Protein AF-A0A450W6S5-F1 (afdb_monomer)

Secondary structure (DSSP, 8-state):
--PPP---HHHHHHHHHHHHHHHHHHHHHHHHHHHHHTB-TTT--B-SHHHHHHHH-HHHHHHHHHHHHHHHHHHHHHHHHHHHHHHHHHH---TTHHHHHHHHHHHHHS-HHHHHHHHTTT-----TTHHHHHHHHHHHHHHHHHHHHHHHHTT--HHHHHH--SGGG--HHHHHHHHHTSTTTHHHHHHHHHHHHHHHHHHHHHHHHHHHHHHHHHHHHTTS------------

Sequence (236 aa):
MASKPYKNPEQTALFILIALFLLSFLIVPVAKVFYVAFVDVGSGALTLVNFKDFFNIALFQESFFNSFYVAGMSVALATMISLPLAYFTTRFEFKGAVVIQSLGFIPLIMPPFVGAVAMGLLFGAKVRTLQRVVLPLMSGGLMAGFVTSFATAAVELSATIMLVSTESDAPLAYGIYVFMQSAAGRDPGAALGMVAVVIVALGIYFSHRIIEKGRRERSVGNHRLPGTGSRRRMGQ

pLDDT: mean 71.53, std 13.64, range [38.25, 91.62]

Organism: NCBI:txid2126335

Solvent-accessible surface area (backbone atoms only — not comparable to full-atom values): 13616 Å² total; per-residue (Å²): 133,85,77,76,79,82,76,50,68,66,61,51,50,51,52,51,51,53,49,50,50,54,48,48,67,57,45,51,60,54,52,46,37,54,49,41,22,33,37,39,87,91,78,67,43,82,42,62,58,26,53,53,48,39,77,68,39,64,60,52,51,38,8,50,52,37,38,55,49,50,41,51,49,50,44,51,52,51,48,67,53,47,52,59,52,52,50,50,64,73,74,45,96,51,93,60,51,63,57,56,54,52,58,63,47,48,69,75,76,42,62,64,52,61,59,54,62,56,51,79,77,69,80,88,90,92,72,81,75,54,68,80,65,52,47,78,78,42,43,67,61,49,46,52,51,38,50,58,52,35,63,53,57,58,64,50,44,72,39,46,72,75,66,52,89,47,77,72,70,26,34,44,35,49,53,36,52,62,22,60,74,34,89,88,30,35,40,36,29,24,27,52,52,43,53,51,50,52,53,50,53,51,50,49,52,53,42,51,56,55,50,53,53,59,53,52,54,55,60,59,63,69,72,76,75,87,78,88,74,83,79,82,80,76,90,130

Foldseek 3Di:
DDDDPPDDVVNVVVVVVVVVVVCCVVVVVLVVLVQLLQADPVPRDGHNVLVVVCVVDLLNVLQAVLLVVCLVVVLLVCCVPVVVLVCCLVPDDDPCSVVVVVVVCPCVPDDVQVVLVVVVVDDDDDDPPCPPPPCVVCVLVSLVCSLVSSVVVLCDDPNQVNNDPDSSNGHLNVQLVVQCVDPNRNSSSSNSVNVVVVVSVVSVVVSVVVNVVVVVVVVVVVPPDDDPPDPPDDDD

Mean predicted aligned error: 14.51 Å

InterPro domains:
  IPR000515 ABC transporter type 1, transmembrane domain MetI-like [cd06261] (64-167)
  IPR035906 MetI-like superfamily [G3DSA:1.10.3720.10] (3-125)
  IPR035906 MetI-like superfamily [G3DSA:1.10.3720.10] (126-209)
  IPR035906 MetI-like superfamily [SSF161098] (12-218)

Structure (mmCIF, N/CA/C/O backbone):
data_AF-A0A450W6S5-F1
#
_entry.id   AF-A0A450W6S5-F1
#
loop_
_atom_site.group_PDB
_atom_site.id
_atom_site.type_symbol
_atom_site.label_atom_id
_atom_site.label_alt_id
_atom_site.label_comp_id
_atom_site.label_asym_id
_atom_site.label_entity_id
_atom_site.label_seq_id
_atom_site.pdbx_PDB_ins_code
_atom_site.Cartn_x
_atom_site.Cartn_y
_atom_site.Cartn_z
_atom_site.occupancy
_atom_site.B_iso_or_equiv
_atom_site.auth_seq_id
_atom_site.auth_comp_id
_atom_site.auth_asym_id
_atom_site.auth_atom_id
_atom_site.pdbx_PDB_model_num
ATOM 1 N N . MET A 1 1 ? -35.306 -32.879 -12.883 1.00 45.22 1 MET A N 1
ATOM 2 C CA . MET A 1 1 ? -34.124 -32.869 -13.775 1.00 45.22 1 MET A CA 1
ATOM 3 C C . MET A 1 1 ? -33.828 -31.418 -14.128 1.00 45.22 1 MET A C 1
ATOM 5 O O . MET A 1 1 ? -34.598 -30.829 -14.868 1.00 45.22 1 MET A O 1
ATOM 9 N N . ALA A 1 2 ? -32.808 -30.803 -13.524 1.00 47.19 2 ALA A N 1
ATOM 10 C CA . ALA A 1 2 ? -32.436 -29.423 -13.836 1.00 47.19 2 ALA A CA 1
ATOM 11 C C . ALA A 1 2 ? -31.676 -29.405 -15.173 1.00 47.19 2 ALA A C 1
ATOM 13 O O . ALA A 1 2 ? -30.597 -29.989 -15.279 1.00 47.19 2 ALA A O 1
ATOM 14 N N . SER A 1 3 ? -32.263 -28.797 -16.204 1.00 49.94 3 SER A N 1
ATOM 15 C CA . SER A 1 3 ? -31.625 -28.603 -17.506 1.00 49.94 3 SER A CA 1
ATOM 16 C C . SER A 1 3 ? -30.363 -27.760 -17.334 1.00 49.94 3 SER A C 1
ATOM 18 O O . SER A 1 3 ? -30.432 -26.646 -16.812 1.00 49.94 3 SER A O 1
ATOM 20 N N . LYS A 1 4 ? -29.207 -28.285 -17.765 1.00 58.12 4 LYS A N 1
ATOM 21 C CA . LYS A 1 4 ? -27.964 -27.505 -17.857 1.00 58.12 4 LYS A CA 1
ATOM 22 C C . LYS A 1 4 ? -28.255 -26.219 -18.646 1.00 58.12 4 LYS A C 1
ATOM 24 O O . LYS A 1 4 ? -28.856 -26.323 -19.716 1.00 58.12 4 LYS A O 1
ATOM 29 N N . PRO A 1 5 ? -27.855 -25.033 -18.156 1.00 57.66 5 PRO A N 1
ATOM 30 C CA . PRO A 1 5 ? -28.072 -23.797 -18.892 1.00 57.66 5 PRO A CA 1
ATOM 31 C C . PRO A 1 5 ? -27.345 -23.896 -20.237 1.00 57.66 5 PRO A C 1
ATOM 33 O O . PRO A 1 5 ? -26.137 -24.143 -20.275 1.00 57.66 5 PRO A O 1
ATOM 36 N N . TYR A 1 6 ? -28.090 -23.758 -21.336 1.00 54.47 6 TYR A N 1
ATOM 37 C CA . TYR A 1 6 ? -27.530 -23.651 -22.680 1.00 54.47 6 TYR A CA 1
ATOM 38 C C . TYR A 1 6 ? -26.611 -22.421 -22.703 1.00 54.47 6 TYR A C 1
ATOM 40 O O . TYR A 1 6 ? -27.076 -21.285 -22.649 1.00 54.47 6 TYR A O 1
ATOM 48 N N . LYS A 1 7 ? -25.289 -22.640 -22.720 1.00 63.91 7 LYS A N 1
ATOM 49 C CA . LYS A 1 7 ? -24.313 -21.578 -22.978 1.00 63.91 7 LYS A CA 1
ATOM 50 C C . LYS A 1 7 ? -24.443 -21.192 -24.444 1.00 63.91 7 LYS A C 1
ATOM 52 O O . LYS A 1 7 ? -23.985 -21.930 -25.313 1.00 63.91 7 LYS A O 1
ATOM 57 N N . ASN A 1 8 ? -25.052 -20.043 -24.713 1.00 82.62 8 ASN A N 1
ATOM 58 C CA . ASN A 1 8 ? -25.045 -19.475 -26.053 1.00 82.62 8 ASN A CA 1
ATOM 59 C C . ASN A 1 8 ? -23.577 -19.243 -26.473 1.00 82.62 8 ASN A C 1
ATOM 61 O O 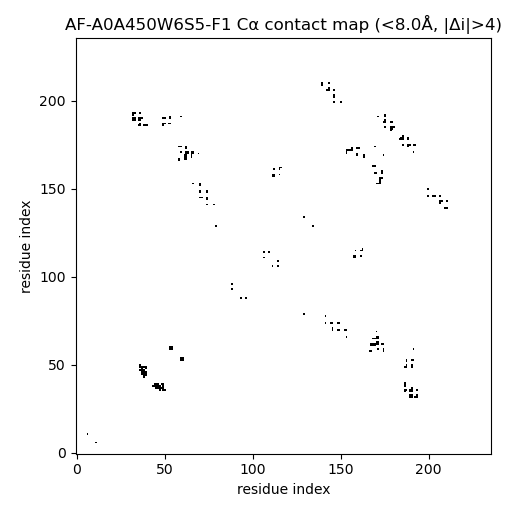. ASN A 1 8 ? -22.809 -18.656 -25.694 1.00 82.62 8 ASN A O 1
ATOM 65 N N . PRO A 1 9 ? -23.152 -19.713 -27.660 1.00 84.19 9 PRO A N 1
ATOM 66 C CA . PRO A 1 9 ? -21.764 -19.586 -28.107 1.00 84.19 9 PRO A CA 1
ATOM 67 C C . PRO A 1 9 ? -21.337 -18.115 -28.195 1.00 84.19 9 PRO A C 1
ATOM 69 O O . PRO A 1 9 ? -20.222 -17.778 -27.808 1.00 84.19 9 PRO A O 1
ATOM 72 N N . GLU A 1 10 ? -22.260 -17.226 -28.571 1.00 82.12 10 GLU A N 1
ATOM 73 C CA . GLU A 1 10 ? -22.053 -15.774 -28.628 1.00 82.12 10 GLU A CA 1
ATOM 74 C C . GLU A 1 10 ? -21.798 -15.152 -27.248 1.00 82.12 10 GLU A C 1
ATOM 76 O O . GLU A 1 10 ? -20.857 -14.382 -27.075 1.00 82.12 10 GLU A O 1
ATOM 81 N N . GLN A 1 11 ? -22.574 -15.536 -26.227 1.00 81.56 11 GLN A N 1
ATOM 82 C CA . GLN A 1 11 ? -22.366 -15.058 -24.852 1.00 81.56 11 GLN A CA 1
ATOM 83 C C . GLN A 1 11 ? -21.046 -15.573 -24.269 1.00 81.56 11 GLN A C 1
ATOM 85 O O . GLN A 1 11 ? -20.372 -14.867 -23.520 1.00 81.56 11 GLN A O 1
ATOM 90 N N . THR A 1 12 ? -20.655 -16.796 -24.633 1.00 83.62 12 THR A N 1
ATOM 91 C CA . THR A 1 12 ? -19.369 -17.371 -24.222 1.00 83.62 12 THR A CA 1
ATOM 92 C C . THR A 1 12 ? -18.206 -16.642 -24.897 1.00 83.62 12 THR A C 1
ATOM 94 O O . THR A 1 12 ? -17.230 -16.316 -24.225 1.00 83.62 12 THR A O 1
ATOM 97 N N . ALA A 1 13 ? -18.322 -16.324 -26.190 1.00 88.75 13 ALA A N 1
ATOM 98 C CA . ALA A 1 13 ? -17.326 -15.548 -26.924 1.00 88.75 13 ALA A CA 1
ATOM 99 C C . ALA A 1 13 ? -17.178 -14.125 -26.361 1.00 88.75 13 ALA A C 1
ATOM 101 O O . ALA A 1 13 ? -16.057 -13.682 -26.115 1.00 88.75 13 ALA A O 1
ATOM 102 N N . LEU A 1 14 ? -18.293 -13.446 -26.073 1.00 83.56 14 LEU A N 1
ATOM 103 C CA . LEU A 1 14 ? -18.295 -12.125 -25.441 1.00 83.56 14 LEU A CA 1
ATOM 104 C C . LEU A 1 14 ? -17.627 -12.157 -24.059 1.00 83.56 14 LEU A C 1
ATOM 106 O O . LEU A 1 14 ? -16.789 -11.310 -23.761 1.00 83.56 14 LEU A O 1
ATOM 110 N N . PHE A 1 15 ? -17.946 -13.157 -23.231 1.00 84.44 15 PHE A N 1
ATOM 111 C CA . PHE A 1 15 ? -17.311 -13.330 -21.925 1.00 84.44 15 PHE A CA 1
ATOM 112 C C . PHE A 1 15 ? -15.796 -13.546 -22.043 1.00 84.44 15 PHE A C 1
ATOM 114 O O . PHE A 1 15 ? -15.036 -12.926 -21.303 1.00 84.44 15 PHE A O 1
ATOM 121 N N . ILE A 1 16 ? -15.347 -14.388 -22.980 1.00 90.94 16 ILE A N 1
ATOM 122 C CA . ILE A 1 16 ? -13.917 -14.629 -23.227 1.00 90.94 16 ILE A CA 1
ATOM 123 C C . ILE A 1 16 ? -13.228 -13.342 -23.685 1.00 90.94 16 ILE A C 1
ATOM 125 O O . ILE A 1 16 ? -12.152 -13.025 -23.186 1.00 90.94 16 ILE A O 1
ATOM 129 N N . LEU A 1 17 ? -13.847 -12.582 -24.589 1.00 91.62 17 LEU A N 1
ATOM 130 C CA . LEU A 1 17 ? -13.295 -11.326 -25.089 1.00 91.62 17 LEU A CA 1
ATOM 131 C C . LEU A 1 17 ? -13.155 -10.285 -23.971 1.00 91.62 17 LEU A C 1
ATOM 133 O O . LEU A 1 17 ? -12.094 -9.680 -23.832 1.00 91.62 17 LEU A O 1
ATOM 137 N N . ILE A 1 18 ? -14.184 -10.128 -23.133 1.00 85.75 18 ILE A N 1
ATOM 138 C CA . ILE A 1 18 ? -14.138 -9.241 -21.962 1.00 85.75 18 ILE A CA 1
ATOM 139 C C . ILE A 1 18 ? -13.061 -9.713 -20.980 1.00 85.75 18 ILE A C 1
ATOM 141 O O . ILE A 1 18 ? -12.265 -8.903 -20.510 1.00 85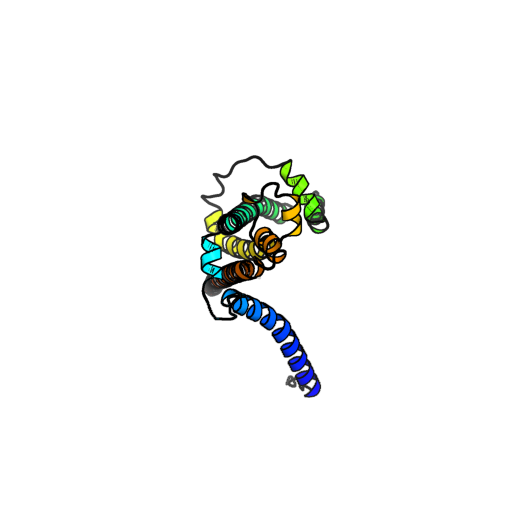.75 18 ILE A O 1
ATOM 145 N N . ALA A 1 19 ? -12.989 -11.015 -20.695 1.00 81.62 19 ALA A N 1
ATOM 146 C CA . ALA A 1 19 ? -11.986 -11.569 -19.792 1.00 81.62 19 ALA A CA 1
ATOM 147 C C . ALA A 1 19 ? -10.557 -11.343 -20.312 1.00 81.62 19 ALA A C 1
ATOM 149 O O . ALA A 1 19 ? -9.697 -10.921 -19.545 1.00 81.62 19 ALA A O 1
ATOM 150 N N . LEU A 1 20 ? -10.305 -11.564 -21.607 1.00 90.50 20 LEU A N 1
ATOM 151 C CA . LEU A 1 20 ? -9.006 -11.309 -22.237 1.00 90.50 20 LEU A CA 1
ATOM 152 C C . LEU A 1 20 ? -8.642 -9.825 -22.204 1.00 90.50 20 LEU A C 1
ATOM 154 O O . LEU A 1 20 ? -7.509 -9.488 -21.865 1.00 90.50 20 LEU A O 1
ATOM 158 N N . PHE A 1 21 ? -9.597 -8.943 -22.502 1.00 87.12 21 PHE A N 1
ATOM 159 C CA . PHE A 1 21 ? -9.392 -7.501 -22.416 1.00 87.12 21 PHE A CA 1
ATOM 160 C C . PHE A 1 21 ? -9.006 -7.083 -20.990 1.00 87.12 21 PHE A C 1
ATOM 162 O O . PHE A 1 21 ? -7.955 -6.471 -20.799 1.00 87.12 21 PHE A O 1
ATOM 169 N N . LEU A 1 22 ? -9.782 -7.494 -19.981 1.00 84.38 22 LEU A N 1
ATOM 170 C CA . LEU A 1 22 ? -9.509 -7.182 -18.574 1.00 84.38 22 LEU A CA 1
ATOM 171 C C . LEU A 1 22 ? -8.166 -7.753 -18.101 1.00 84.38 22 LEU A C 1
ATOM 173 O O . LEU A 1 22 ? -7.395 -7.051 -17.448 1.00 84.38 22 LEU A O 1
ATOM 177 N N . LEU A 1 23 ? -7.860 -9.004 -18.458 1.00 84.81 23 LEU A N 1
ATOM 178 C CA . LEU A 1 23 ? -6.586 -9.635 -18.116 1.00 84.81 23 LEU A CA 1
ATOM 179 C C . LEU A 1 23 ? -5.413 -8.914 -18.776 1.00 84.81 23 LEU A C 1
ATOM 181 O O . LEU A 1 23 ? -4.417 -8.659 -18.109 1.00 84.81 23 LEU A O 1
ATOM 185 N N . SER A 1 24 ? -5.526 -8.544 -20.053 1.00 83.88 24 SER A N 1
ATOM 186 C CA . SER A 1 24 ? -4.473 -7.799 -20.746 1.00 83.88 24 SER A CA 1
ATOM 187 C C . SER A 1 24 ? -4.233 -6.437 -20.093 1.00 83.88 24 SER A C 1
ATOM 189 O O . SER A 1 24 ? -3.090 -6.086 -19.811 1.00 83.88 24 SER A O 1
ATOM 191 N N . PHE A 1 25 ? -5.302 -5.716 -19.752 1.00 83.62 25 PHE A N 1
ATOM 192 C CA . PHE A 1 25 ? -5.215 -4.402 -19.125 1.00 83.62 25 PHE A CA 1
ATOM 193 C C . PHE A 1 25 ? -4.621 -4.461 -17.713 1.00 83.62 25 PHE A C 1
ATOM 195 O O . PHE A 1 25 ? -3.952 -3.523 -17.293 1.00 83.62 25 PHE A O 1
ATOM 202 N N . LEU A 1 26 ? -4.815 -5.568 -16.991 1.00 82.56 26 LEU A N 1
ATOM 203 C CA . LEU A 1 26 ? -4.216 -5.779 -15.675 1.00 82.56 26 LEU A CA 1
ATOM 204 C C . LEU A 1 26 ? -2.755 -6.245 -15.771 1.00 82.56 26 LEU A C 1
ATOM 206 O O . LEU A 1 26 ? -1.895 -5.756 -15.041 1.00 82.56 26 LEU A O 1
ATOM 210 N N . ILE A 1 27 ? -2.465 -7.196 -16.661 1.00 88.12 27 ILE A N 1
ATOM 211 C CA . ILE A 1 27 ? -1.166 -7.876 -16.727 1.00 88.12 27 ILE A CA 1
ATOM 212 C C . ILE A 1 27 ? -0.123 -7.019 -17.441 1.00 88.12 27 ILE A C 1
ATOM 214 O O . ILE A 1 27 ? 1.004 -6.933 -16.965 1.00 88.12 27 ILE A O 1
ATOM 218 N N . VAL A 1 28 ? -0.467 -6.374 -18.559 1.00 88.19 28 VAL A N 1
ATOM 219 C CA . VAL A 1 28 ? 0.490 -5.598 -19.366 1.00 88.19 28 VAL A CA 1
ATOM 220 C C . VAL A 1 28 ? 1.190 -4.484 -18.573 1.00 88.19 28 VAL A C 1
ATOM 222 O O . VAL A 1 28 ? 2.419 -4.431 -18.640 1.00 88.19 28 VAL A O 1
ATOM 225 N N . PRO A 1 29 ? 0.507 -3.607 -17.807 1.00 85.88 29 PRO A N 1
ATOM 226 C CA . PRO A 1 29 ? 1.201 -2.568 -17.046 1.00 85.88 29 PRO A CA 1
ATOM 227 C C . PRO A 1 29 ? 2.104 -3.158 -15.960 1.00 85.88 29 PRO A C 1
ATOM 229 O O . PRO A 1 29 ? 3.227 -2.689 -15.793 1.00 85.88 29 PRO A O 1
ATOM 232 N N . VAL A 1 30 ? 1.671 -4.225 -15.280 1.00 85.75 30 VAL A N 1
ATOM 233 C CA . VAL A 1 30 ? 2.491 -4.909 -14.268 1.00 85.75 30 VAL A CA 1
ATOM 234 C C . VAL A 1 30 ? 3.722 -5.544 -14.917 1.00 85.75 30 VAL A C 1
ATOM 236 O O . VAL A 1 30 ? 4.841 -5.315 -14.469 1.00 85.75 30 VAL A O 1
ATOM 239 N N . ALA A 1 31 ? 3.547 -6.267 -16.023 1.00 88.62 31 ALA A N 1
ATOM 240 C CA . ALA A 1 31 ? 4.645 -6.854 -16.784 1.00 88.62 31 ALA A CA 1
ATOM 241 C C . ALA A 1 31 ? 5.620 -5.784 -17.297 1.00 88.62 31 ALA A C 1
ATOM 243 O O . ALA A 1 31 ? 6.830 -5.993 -17.271 1.00 88.62 31 ALA A O 1
ATOM 244 N N . LYS A 1 32 ? 5.115 -4.612 -17.702 1.00 86.88 32 LYS A N 1
ATOM 245 C CA . LYS A 1 32 ? 5.944 -3.479 -18.120 1.00 86.88 32 LYS A CA 1
ATOM 246 C C . LYS A 1 32 ? 6.765 -2.906 -16.963 1.00 86.88 32 LYS A C 1
ATOM 248 O O . LYS A 1 32 ? 7.943 -2.641 -17.164 1.00 86.88 32 LYS A O 1
ATOM 253 N N . VAL A 1 33 ? 6.189 -2.750 -15.768 1.00 86.12 33 VAL A N 1
ATOM 254 C CA . VAL A 1 3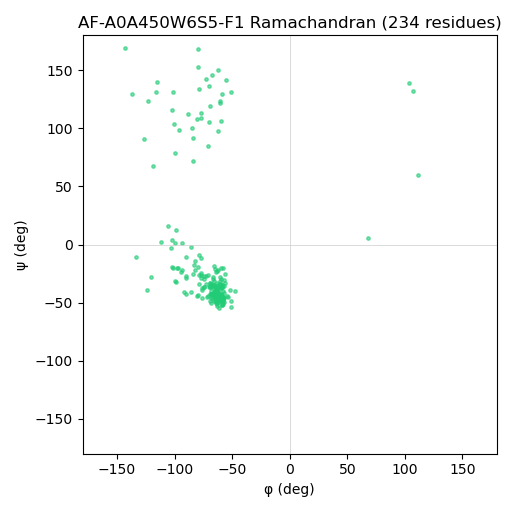3 ? 6.944 -2.332 -14.567 1.00 86.12 33 VAL A CA 1
ATOM 255 C C . VAL A 1 33 ? 8.058 -3.333 -14.264 1.00 86.12 33 VAL A C 1
ATOM 257 O O . VAL A 1 33 ? 9.191 -2.933 -14.013 1.00 86.12 33 VAL A O 1
ATOM 260 N N . PHE A 1 34 ? 7.759 -4.631 -14.364 1.00 89.38 34 PHE A N 1
ATOM 261 C CA . PHE A 1 34 ? 8.753 -5.684 -14.172 1.00 89.38 34 PHE A CA 1
ATOM 262 C C . PHE A 1 34 ? 9.860 -5.630 -15.227 1.00 89.38 34 PHE A C 1
ATOM 264 O O . PHE A 1 34 ? 11.028 -5.765 -14.884 1.00 89.38 34 PHE A O 1
ATOM 271 N N . TYR A 1 35 ? 9.512 -5.394 -16.491 1.00 89.44 35 TYR A N 1
ATOM 272 C CA . TYR A 1 35 ? 10.482 -5.237 -17.570 1.00 89.44 35 TYR A CA 1
ATOM 273 C C . TYR A 1 35 ? 11.402 -4.031 -17.338 1.00 89.44 35 TYR A C 1
ATOM 275 O O . TYR A 1 35 ? 12.618 -4.181 -17.374 1.00 89.44 35 TYR A O 1
ATOM 283 N N . VAL A 1 36 ? 10.838 -2.856 -17.034 1.00 87.19 36 VAL A N 1
ATOM 284 C CA . VAL A 1 36 ? 11.612 -1.623 -16.800 1.00 87.19 36 VAL A CA 1
ATOM 285 C C . VAL A 1 36 ? 12.541 -1.761 -15.591 1.00 87.19 36 VAL A C 1
ATOM 287 O O . VAL A 1 36 ? 13.672 -1.295 -15.648 1.00 87.19 36 VAL A O 1
ATOM 290 N N . ALA A 1 37 ? 12.131 -2.473 -14.535 1.00 87.81 37 ALA A N 1
ATOM 291 C CA . ALA A 1 37 ? 12.992 -2.714 -13.374 1.00 87.81 37 ALA A CA 1
ATOM 292 C C . ALA A 1 37 ? 14.322 -3.409 -13.739 1.00 87.81 37 ALA A C 1
ATOM 294 O O . ALA A 1 37 ? 15.340 -3.146 -13.101 1.00 87.81 37 ALA A O 1
ATOM 295 N N . PHE A 1 38 ? 14.332 -4.247 -14.781 1.00 90.69 38 PHE A N 1
ATOM 296 C CA . PHE A 1 38 ? 15.512 -4.984 -15.243 1.00 90.69 38 PHE A CA 1
ATOM 297 C C . PHE A 1 38 ? 16.182 -4.386 -16.482 1.00 90.69 38 PHE A C 1
ATOM 299 O O . PHE A 1 38 ? 17.114 -4.996 -16.992 1.00 90.69 38 PHE A O 1
ATOM 306 N N . VAL A 1 39 ? 15.735 -3.246 -17.008 1.00 88.94 39 VAL A N 1
ATOM 307 C CA . VAL A 1 39 ? 16.296 -2.666 -18.237 1.00 88.94 39 VAL A CA 1
ATOM 308 C C . VAL A 1 39 ? 16.948 -1.327 -17.936 1.00 88.94 39 VAL A C 1
ATOM 310 O O . VAL A 1 39 ? 16.359 -0.471 -17.280 1.00 88.94 39 VAL A O 1
ATOM 313 N N . ASP A 1 40 ? 18.175 -1.154 -18.423 1.00 85.50 40 ASP A N 1
ATOM 314 C CA . ASP A 1 40 ? 18.865 0.134 -18.386 1.00 85.50 40 ASP A CA 1
ATOM 315 C C . ASP A 1 40 ? 18.350 1.050 -19.506 1.00 85.50 40 ASP A C 1
ATOM 317 O O . ASP A 1 40 ? 18.234 0.627 -20.657 1.00 85.50 40 ASP A O 1
ATOM 321 N N . VAL A 1 41 ? 18.060 2.314 -19.192 1.00 75.81 41 VAL A N 1
ATOM 322 C CA . VAL A 1 41 ? 17.471 3.251 -20.165 1.00 75.81 41 VAL A CA 1
ATOM 323 C C . VAL A 1 41 ? 18.476 3.797 -21.169 1.00 75.81 41 VAL A C 1
ATOM 325 O O . VAL A 1 41 ? 18.088 4.121 -22.291 1.00 75.81 41 VAL A O 1
ATOM 328 N N . GLY A 1 42 ? 19.761 3.856 -20.816 1.00 78.88 42 GLY A N 1
ATOM 329 C CA . GLY A 1 42 ? 20.798 4.304 -21.744 1.00 78.88 42 GLY A CA 1
ATOM 330 C C . GLY A 1 42 ? 21.086 3.274 -22.837 1.00 78.88 42 GLY A C 1
ATOM 331 O O . GLY A 1 42 ? 21.188 3.620 -24.013 1.00 78.88 42 GLY A O 1
ATOM 332 N N . SER A 1 43 ? 21.210 2.006 -22.450 1.00 80.94 43 SER A N 1
ATOM 333 C CA . SER A 1 43 ? 21.645 0.915 -23.330 1.00 80.94 43 SER A CA 1
ATOM 334 C C . SER A 1 43 ? 20.515 0.013 -23.835 1.00 80.94 43 SER A C 1
ATOM 336 O O . SER A 1 43 ? 20.711 -0.715 -24.808 1.00 80.94 43 SER A O 1
ATOM 338 N N . GLY A 1 44 ? 19.348 0.014 -23.183 1.00 82.50 44 GLY A N 1
ATOM 339 C CA . GLY A 1 44 ? 18.256 -0.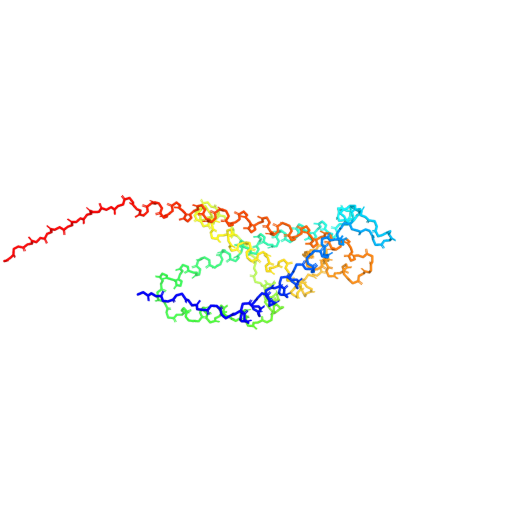928 -23.453 1.00 82.50 44 GLY A CA 1
ATOM 340 C C . GLY A 1 44 ? 18.576 -2.380 -23.072 1.00 82.50 44 GLY A C 1
ATOM 341 O O . GLY A 1 44 ? 17.782 -3.278 -23.356 1.00 82.50 44 GLY A O 1
ATOM 342 N N . ALA A 1 45 ? 19.732 -2.629 -22.450 1.00 87.75 45 ALA A N 1
ATOM 343 C CA . ALA A 1 45 ? 20.167 -3.958 -22.052 1.00 87.75 45 ALA A CA 1
ATOM 344 C C . ALA A 1 45 ? 19.488 -4.402 -20.751 1.00 87.75 45 ALA A C 1
ATOM 346 O O . ALA A 1 45 ? 19.147 -3.585 -19.893 1.00 87.75 45 ALA A O 1
ATOM 347 N N . LEU A 1 46 ? 19.347 -5.721 -20.583 1.00 89.69 46 LEU A N 1
ATOM 348 C CA . LEU A 1 46 ? 18.949 -6.297 -19.303 1.00 89.69 46 LEU A CA 1
ATOM 349 C C . LEU A 1 46 ? 20.088 -6.130 -18.291 1.00 89.69 46 LEU A C 1
ATOM 351 O O . LEU A 1 46 ? 21.188 -6.643 -18.496 1.00 89.69 46 LEU A O 1
ATOM 355 N N . THR A 1 47 ? 19.829 -5.418 -17.200 1.00 90.19 47 THR A N 1
ATOM 356 C CA . THR A 1 47 ? 20.799 -5.119 -16.147 1.00 90.19 47 THR A CA 1
ATOM 357 C C . THR A 1 47 ? 20.147 -5.136 -14.760 1.00 90.19 47 THR A C 1
ATOM 359 O O . THR A 1 47 ? 18.929 -5.166 -14.605 1.00 90.19 47 THR A O 1
ATOM 362 N N . LEU A 1 48 ? 20.984 -5.106 -13.720 1.00 87.81 48 LEU A N 1
ATOM 363 C CA . LEU A 1 48 ? 20.562 -4.930 -12.325 1.00 87.81 48 LEU A CA 1
ATOM 364 C C . LEU A 1 48 ? 20.881 -3.521 -11.802 1.00 87.81 48 LEU A C 1
ATOM 366 O O . LEU A 1 48 ? 20.895 -3.304 -10.589 1.00 87.81 48 LEU A O 1
ATOM 370 N N . VAL A 1 49 ? 21.170 -2.569 -12.699 1.00 87.81 49 VAL A N 1
ATOM 371 C CA . VAL A 1 49 ? 21.641 -1.229 -12.315 1.00 87.81 49 VAL A CA 1
ATOM 372 C C . VAL A 1 49 ? 20.598 -0.494 -11.473 1.00 87.81 49 VAL A C 1
ATOM 374 O O . VAL A 1 49 ? 20.928 -0.015 -10.396 1.00 87.81 49 VAL A O 1
ATOM 377 N N . ASN A 1 50 ? 19.320 -0.579 -11.850 1.00 86.88 50 ASN A N 1
ATOM 378 C CA . ASN A 1 50 ? 18.208 0.042 -11.126 1.00 86.88 50 ASN A CA 1
ATOM 379 C C . ASN A 1 50 ? 18.079 -0.468 -9.676 1.00 86.88 50 ASN A C 1
ATOM 381 O O . ASN A 1 50 ? 17.740 0.291 -8.771 1.00 86.88 50 ASN A O 1
ATOM 385 N N . PHE A 1 51 ? 18.388 -1.747 -9.425 1.00 87.00 51 PHE A N 1
ATOM 386 C CA . PHE A 1 51 ? 18.410 -2.312 -8.069 1.00 87.00 51 PHE A CA 1
ATOM 387 C C . PHE A 1 51 ? 19.637 -1.858 -7.282 1.00 87.00 51 PHE A C 1
ATOM 389 O O . PHE A 1 51 ? 19.557 -1.635 -6.076 1.00 87.00 51 PHE A O 1
ATOM 396 N N . LYS A 1 52 ? 20.787 -1.717 -7.945 1.00 86.00 52 LYS A N 1
ATOM 397 C CA . LYS A 1 52 ? 21.983 -1.157 -7.313 1.00 86.00 52 LYS A CA 1
ATOM 398 C C . LYS A 1 52 ? 21.745 0.304 -6.923 1.00 86.00 52 LYS A C 1
ATOM 400 O O . LYS A 1 52 ? 22.102 0.693 -5.815 1.00 86.00 52 LYS A O 1
ATOM 405 N N . ASP A 1 53 ? 21.109 1.081 -7.790 1.00 84.25 53 ASP A N 1
ATOM 406 C CA . ASP A 1 53 ? 20.754 2.475 -7.524 1.00 84.25 53 ASP A CA 1
ATOM 407 C C . ASP A 1 53 ? 19.728 2.578 -6.392 1.00 84.25 53 ASP A C 1
ATOM 409 O O . ASP A 1 53 ? 19.877 3.430 -5.516 1.00 84.25 53 ASP A O 1
ATOM 413 N N . PHE A 1 54 ? 18.783 1.631 -6.311 1.00 80.94 54 PHE A N 1
ATOM 414 C CA . PHE A 1 54 ? 17.893 1.486 -5.155 1.00 80.94 54 PHE A CA 1
ATOM 415 C C . PHE A 1 54 ? 18.653 1.439 -3.821 1.00 80.94 54 PHE A C 1
ATOM 417 O O . PHE A 1 54 ? 18.328 2.181 -2.896 1.00 80.94 54 PHE A O 1
ATOM 424 N N . PHE A 1 55 ? 19.696 0.613 -3.725 1.00 82.94 55 PHE A N 1
ATOM 425 C CA . PHE A 1 55 ? 20.491 0.502 -2.501 1.00 82.94 55 PHE A CA 1
ATOM 426 C C . PHE A 1 55 ? 21.506 1.635 -2.302 1.00 82.94 55 PHE A C 1
ATOM 428 O O . PHE A 1 55 ? 22.089 1.706 -1.229 1.00 82.94 55 PHE A O 1
ATOM 435 N N . ASN A 1 56 ? 21.744 2.520 -3.268 1.00 84.94 56 ASN A N 1
ATOM 436 C CA . ASN A 1 56 ? 22.690 3.632 -3.090 1.00 84.94 56 ASN A CA 1
ATOM 437 C C . ASN A 1 56 ? 22.001 4.967 -2.792 1.00 84.94 56 ASN A C 1
ATOM 439 O O . ASN A 1 56 ? 22.630 5.876 -2.252 1.00 84.94 56 ASN A O 1
ATOM 443 N N . ILE A 1 57 ? 20.719 5.098 -3.124 1.00 81.94 57 ILE A N 1
ATOM 444 C CA . ILE A 1 57 ? 19.956 6.326 -2.908 1.00 81.94 57 ILE A CA 1
ATOM 445 C C . ILE A 1 57 ? 19.336 6.286 -1.505 1.00 81.94 57 ILE A C 1
ATOM 447 O O . ILE A 1 57 ? 18.431 5.497 -1.235 1.00 81.94 57 ILE A O 1
ATOM 451 N N . ALA A 1 58 ? 19.803 7.167 -0.612 1.00 82.06 58 ALA A N 1
ATOM 452 C CA . ALA A 1 58 ? 19.342 7.244 0.781 1.00 82.06 58 ALA A CA 1
ATOM 453 C C . ALA A 1 58 ? 17.816 7.398 0.887 1.00 82.06 58 ALA A C 1
ATOM 455 O O . ALA A 1 58 ? 17.172 6.638 1.603 1.00 82.06 58 ALA A O 1
ATOM 456 N N . LEU A 1 59 ? 17.230 8.274 0.063 1.00 78.44 59 LEU A N 1
ATOM 457 C CA . LEU A 1 59 ? 15.783 8.499 0.003 1.00 78.44 59 LEU A CA 1
ATOM 458 C C . LEU A 1 59 ? 14.988 7.210 -0.271 1.00 78.44 59 LEU A C 1
ATOM 460 O O . LEU A 1 59 ? 13.884 7.045 0.241 1.00 78.44 59 LEU A O 1
ATOM 464 N N . PHE A 1 60 ? 15.534 6.271 -1.047 1.00 78.75 60 PHE A N 1
ATOM 465 C CA . PHE A 1 60 ? 14.869 5.005 -1.354 1.00 78.75 60 PHE A CA 1
ATOM 466 C C . PHE A 1 60 ? 14.915 4.018 -0.199 1.00 78.75 60 PHE A C 1
ATOM 468 O O . PHE A 1 60 ? 13.911 3.358 0.076 1.00 78.75 60 PHE A O 1
ATOM 475 N N . GLN A 1 61 ? 16.041 3.952 0.503 1.00 81.19 61 GLN A N 1
ATOM 476 C CA . GLN A 1 61 ? 16.140 3.154 1.718 1.00 81.19 61 GLN A CA 1
ATOM 477 C C . GLN A 1 61 ? 15.240 3.720 2.821 1.00 81.19 61 GLN A C 1
ATOM 479 O O . GLN A 1 61 ? 14.452 2.980 3.409 1.00 81.19 61 GLN A O 1
ATOM 484 N N . GLU A 1 62 ? 15.315 5.030 3.059 1.00 81.50 62 GLU A N 1
ATOM 485 C CA . GLU A 1 62 ? 14.510 5.738 4.056 1.00 81.50 62 GLU A CA 1
ATOM 486 C C . GLU A 1 62 ? 13.019 5.559 3.760 1.00 81.50 62 GLU A C 1
ATOM 488 O O . GLU A 1 62 ? 12.292 5.019 4.592 1.00 81.50 62 GLU A O 1
ATOM 493 N N . SER A 1 63 ? 12.576 5.850 2.531 1.00 77.25 63 SER A N 1
ATOM 494 C CA . SER A 1 63 ? 11.168 5.693 2.142 1.00 77.25 63 SER A CA 1
ATOM 495 C C . SER A 1 63 ? 10.664 4.258 2.285 1.00 77.25 63 SER A C 1
ATOM 497 O O . SER A 1 63 ? 9.518 4.029 2.699 1.00 77.25 63 SER A O 1
ATOM 499 N N . PHE A 1 64 ? 11.517 3.279 1.966 1.00 83.50 64 PHE A N 1
ATOM 500 C CA . PHE A 1 64 ? 11.213 1.862 2.127 1.00 83.50 64 PHE A CA 1
ATOM 501 C C . PHE A 1 64 ? 10.943 1.515 3.592 1.00 83.50 64 PHE A C 1
ATOM 503 O O . PHE A 1 64 ? 9.861 1.010 3.907 1.00 83.50 64 PHE A O 1
ATOM 510 N N . PHE A 1 65 ? 11.861 1.840 4.503 1.00 82.00 65 PHE A N 1
ATOM 511 C CA . PHE A 1 65 ? 11.684 1.551 5.928 1.00 82.00 65 PHE A CA 1
ATOM 512 C C . PHE A 1 65 ? 10.580 2.392 6.576 1.00 82.00 65 PHE A C 1
ATOM 514 O O . PHE A 1 65 ? 9.814 1.857 7.384 1.00 82.00 65 PHE A O 1
ATOM 521 N N . ASN A 1 66 ? 10.414 3.650 6.166 1.00 79.31 66 ASN A N 1
ATOM 522 C CA . ASN A 1 66 ? 9.319 4.512 6.611 1.00 79.31 66 ASN A CA 1
ATOM 523 C C . ASN A 1 66 ? 7.959 3.897 6.288 1.00 79.31 66 ASN A C 1
ATOM 525 O O . ASN A 1 66 ? 7.059 3.916 7.121 1.00 79.31 66 ASN A O 1
ATOM 529 N N . SER A 1 67 ? 7.808 3.271 5.120 1.00 75.00 67 SER A N 1
ATOM 530 C CA . SER A 1 67 ? 6.543 2.629 4.740 1.00 75.00 67 SER A CA 1
ATOM 531 C C . SER A 1 67 ? 6.210 1.436 5.622 1.00 75.00 67 SER A C 1
ATOM 533 O O . SER A 1 67 ? 5.062 1.277 6.032 1.00 75.00 67 SER A O 1
ATOM 535 N N . PHE A 1 68 ? 7.207 0.619 5.968 1.00 84.00 68 PHE A N 1
ATOM 536 C CA . PHE A 1 68 ? 7.022 -0.464 6.934 1.00 84.00 68 PHE A CA 1
ATOM 537 C C . PHE A 1 68 ? 6.695 0.065 8.331 1.00 84.00 68 PHE A C 1
ATOM 539 O O . PHE A 1 68 ? 5.812 -0.477 9.000 1.00 84.00 68 PHE A O 1
ATOM 546 N N . TYR A 1 69 ? 7.382 1.123 8.762 1.00 80.31 69 TYR A N 1
ATOM 547 C CA . TYR A 1 69 ? 7.155 1.753 10.056 1.00 80.31 69 TYR A CA 1
ATOM 548 C C . TYR A 1 69 ? 5.741 2.335 10.156 1.00 80.31 69 TYR A C 1
ATOM 550 O O . TYR A 1 69 ? 4.990 1.968 11.061 1.00 80.31 69 TYR A O 1
ATOM 558 N N . VAL A 1 70 ? 5.347 3.172 9.193 1.00 73.75 70 VAL A N 1
ATOM 559 C CA . VAL A 1 70 ? 4.017 3.788 9.123 1.00 73.75 70 VAL A CA 1
ATOM 560 C C . VAL A 1 70 ? 2.948 2.708 9.051 1.00 73.75 70 VAL A C 1
ATOM 562 O O . VAL A 1 70 ? 2.034 2.722 9.863 1.00 73.75 70 VAL A O 1
ATOM 565 N N . ALA A 1 71 ? 3.090 1.710 8.178 1.00 73.50 71 ALA A N 1
ATOM 566 C CA . ALA A 1 71 ? 2.140 0.604 8.085 1.00 73.50 71 ALA A CA 1
ATOM 567 C C . ALA A 1 71 ? 1.969 -0.162 9.401 1.00 73.50 71 ALA A C 1
ATOM 569 O O . ALA A 1 71 ? 0.845 -0.428 9.837 1.00 73.50 71 ALA A O 1
ATOM 570 N N . GLY A 1 72 ? 3.086 -0.502 10.048 1.00 83.94 72 GLY A N 1
ATOM 571 C CA . GLY A 1 72 ? 3.094 -1.173 11.343 1.00 83.94 72 GLY A CA 1
ATOM 572 C C . GLY A 1 72 ? 2.384 -0.350 12.412 1.00 83.94 72 GLY A C 1
ATOM 573 O O . GLY A 1 72 ? 1.511 -0.864 13.116 1.00 83.94 72 GLY A O 1
ATOM 574 N N . MET A 1 73 ? 2.710 0.938 12.493 1.00 78.56 73 MET A N 1
ATOM 575 C CA . MET A 1 73 ? 2.120 1.861 13.459 1.00 78.56 73 MET A CA 1
ATOM 576 C C . MET A 1 73 ? 0.638 2.119 13.181 1.00 78.56 73 MET A C 1
ATOM 578 O O . MET A 1 73 ? -0.164 2.070 14.112 1.00 78.56 73 MET A O 1
ATOM 582 N N . SER A 1 74 ? 0.245 2.316 11.923 1.00 74.25 74 SER A N 1
ATOM 583 C CA . SER A 1 74 ? -1.149 2.510 11.517 1.00 74.25 74 SER A CA 1
ATOM 584 C C . SER A 1 74 ? -2.005 1.319 11.912 1.00 74.25 74 SER A C 1
ATOM 586 O O . SER A 1 74 ? -3.060 1.497 12.517 1.00 74.25 74 SER A O 1
ATOM 588 N N . VAL A 1 75 ? -1.545 0.097 11.644 1.00 80.62 75 VAL A N 1
ATOM 589 C CA . VAL A 1 75 ? -2.306 -1.103 12.006 1.00 80.62 75 VAL A CA 1
ATOM 590 C C . VAL A 1 75 ? -2.363 -1.278 13.519 1.00 80.62 75 VAL A C 1
ATOM 592 O O . VAL A 1 75 ? -3.425 -1.612 14.050 1.00 80.62 75 VAL A O 1
ATOM 595 N N . ALA A 1 76 ? -1.265 -1.008 14.227 1.00 80.94 76 ALA A N 1
ATOM 596 C CA . ALA A 1 76 ? -1.244 -1.054 15.684 1.00 80.94 76 ALA A CA 1
ATOM 597 C C . ALA A 1 76 ? -2.248 -0.061 16.299 1.00 80.94 76 ALA A C 1
ATOM 599 O O . ALA A 1 76 ? -3.060 -0.452 17.141 1.00 80.94 76 ALA A O 1
ATOM 600 N N . LEU A 1 77 ? -2.243 1.196 15.846 1.00 78.44 77 LEU A N 1
ATOM 601 C CA . LEU A 1 77 ? -3.131 2.254 16.337 1.00 78.44 77 LEU A CA 1
ATOM 602 C C . LEU A 1 77 ? -4.594 2.007 15.954 1.00 78.44 77 LEU A C 1
ATOM 604 O O . LEU A 1 77 ? -5.475 2.081 16.812 1.00 78.44 77 LEU A O 1
ATOM 608 N N . ALA A 1 78 ? -4.857 1.651 14.696 1.00 78.19 78 ALA A N 1
ATOM 609 C CA . ALA A 1 78 ? -6.203 1.355 14.216 1.00 78.19 78 ALA A CA 1
ATOM 610 C C . ALA A 1 78 ? -6.822 0.199 15.004 1.00 78.19 78 ALA A C 1
ATOM 612 O O . ALA A 1 78 ? -7.966 0.287 15.447 1.00 78.19 78 ALA A O 1
ATOM 613 N N . THR A 1 79 ? -6.046 -0.855 15.250 1.00 77.88 79 THR A N 1
ATOM 614 C CA . THR A 1 79 ? -6.464 -1.992 16.074 1.00 77.88 79 THR A CA 1
ATOM 615 C C . THR A 1 79 ? -6.772 -1.568 17.504 1.00 77.88 79 THR A C 1
ATOM 617 O O . THR A 1 79 ? -7.792 -1.970 18.066 1.00 77.88 79 THR A O 1
ATOM 620 N N . MET A 1 80 ? -5.893 -0.757 18.095 1.00 81.50 80 MET A N 1
ATOM 621 C CA . MET A 1 80 ? -6.008 -0.314 19.481 1.00 81.50 80 MET A CA 1
ATOM 622 C C . MET A 1 80 ? -7.323 0.428 19.744 1.00 81.50 80 MET A C 1
ATOM 624 O O . MET A 1 80 ? -7.901 0.261 20.814 1.00 81.50 80 MET A O 1
ATOM 628 N N . ILE A 1 81 ? -7.814 1.201 18.771 1.00 81.00 81 ILE A N 1
ATOM 629 C CA . ILE A 1 81 ? -9.065 1.965 18.888 1.00 81.00 81 ILE A CA 1
ATOM 630 C C . ILE A 1 81 ? -10.271 1.144 18.411 1.00 81.00 81 ILE A C 1
ATOM 632 O O . ILE A 1 81 ? -11.316 1.126 19.066 1.00 81.00 81 ILE A O 1
ATOM 636 N N . SER A 1 82 ? -10.133 0.430 17.292 1.00 81.56 82 SER A N 1
ATOM 637 C CA . SER A 1 82 ? -11.256 -0.262 16.649 1.00 81.56 82 SER A CA 1
ATOM 638 C C . SER A 1 82 ? -11.750 -1.455 17.459 1.00 81.56 82 SER A C 1
ATOM 640 O O . SER A 1 82 ? -12.952 -1.698 17.502 1.00 81.56 82 SER A O 1
ATOM 642 N N . LEU A 1 83 ? -10.860 -2.201 18.124 1.00 83.00 83 LEU A N 1
ATOM 643 C CA . LEU A 1 83 ? -11.261 -3.408 18.851 1.00 83.00 83 LEU A CA 1
ATOM 644 C C . LEU A 1 83 ? -12.101 -3.125 20.105 1.00 83.00 83 LEU A C 1
ATOM 646 O O . LEU A 1 83 ? -13.156 -3.750 20.240 1.00 83.00 83 LEU A O 1
ATOM 650 N N . PRO A 1 84 ? -11.713 -2.196 21.004 1.00 80.62 84 PRO A N 1
ATOM 651 C CA . PRO A 1 84 ? -12.580 -1.807 22.110 1.00 80.62 84 PRO A CA 1
ATOM 652 C C . PRO A 1 84 ? -13.918 -1.273 21.606 1.00 80.62 84 PRO A C 1
ATOM 654 O O . PRO A 1 84 ? -14.965 -1.694 22.092 1.00 80.62 84 PRO A O 1
ATOM 657 N N . LEU A 1 85 ? -13.899 -0.401 20.595 1.00 77.81 85 LEU A N 1
ATOM 658 C CA . LEU A 1 85 ? -15.116 0.199 20.057 1.00 77.81 85 LEU A CA 1
ATOM 659 C C . LEU A 1 85 ? -16.060 -0.854 19.457 1.00 77.81 85 LEU A C 1
ATOM 661 O O . LEU A 1 85 ? -17.259 -0.834 19.736 1.00 77.81 85 LEU A O 1
ATOM 665 N N . ALA A 1 86 ? -15.526 -1.814 18.699 1.00 80.25 86 ALA A N 1
ATOM 666 C CA . ALA A 1 86 ? -16.283 -2.936 18.149 1.00 80.25 86 ALA A CA 1
ATOM 667 C C . ALA A 1 86 ? -16.865 -3.834 19.252 1.00 80.25 86 ALA A C 1
ATOM 669 O O . ALA A 1 86 ? -18.015 -4.262 19.165 1.00 80.25 86 ALA A O 1
ATOM 670 N N . TYR A 1 87 ? -16.111 -4.093 20.324 1.00 81.12 87 TYR A N 1
ATOM 671 C CA . TYR A 1 87 ? -16.625 -4.845 21.467 1.00 81.12 87 TYR A CA 1
ATOM 672 C C . TYR A 1 87 ? -17.773 -4.100 22.156 1.00 81.12 87 TYR A C 1
ATOM 674 O O . TYR A 1 87 ? -18.847 -4.664 22.347 1.00 81.12 87 TYR A O 1
ATOM 682 N N . PHE A 1 88 ? -17.587 -2.819 22.484 1.00 80.00 88 PHE A N 1
ATOM 683 C CA . PHE A 1 88 ? -18.610 -2.047 23.188 1.00 80.00 88 PHE A CA 1
ATOM 684 C C . PHE A 1 88 ? -19.899 -1.907 22.375 1.00 80.00 88 PHE A C 1
ATOM 686 O O . PHE A 1 88 ? -20.986 -2.085 22.919 1.00 80.00 88 PHE A O 1
ATOM 693 N N . THR A 1 89 ? -19.784 -1.645 21.075 1.00 74.94 89 THR A N 1
ATOM 694 C CA . THR A 1 89 ? -20.943 -1.484 20.184 1.00 74.94 89 THR A CA 1
ATOM 695 C C . THR A 1 89 ? -21.691 -2.788 19.906 1.00 74.94 89 THR A C 1
ATOM 697 O O . THR A 1 89 ? -22.884 -2.739 19.633 1.00 74.94 89 THR A O 1
ATOM 700 N N . THR A 1 90 ? -21.030 -3.948 19.993 1.00 76.75 90 THR A N 1
ATOM 701 C CA . THR A 1 90 ? -21.681 -5.256 19.783 1.00 76.75 90 THR A CA 1
ATOM 702 C C . THR A 1 90 ? -22.249 -5.863 21.061 1.00 76.75 90 THR A C 1
ATOM 704 O O . THR A 1 90 ? -23.211 -6.627 20.992 1.00 76.75 90 THR A O 1
ATOM 707 N N . ARG A 1 91 ? -21.667 -5.563 22.230 1.00 74.25 91 ARG A N 1
ATOM 708 C CA . ARG A 1 91 ? -22.079 -6.160 23.511 1.00 74.25 91 ARG A CA 1
ATOM 709 C C . ARG A 1 91 ? -23.032 -5.310 24.345 1.00 74.25 91 ARG A C 1
ATOM 711 O O . ARG A 1 91 ? -23.688 -5.881 25.214 1.00 74.25 91 ARG A O 1
ATOM 718 N N . PHE A 1 92 ? -23.102 -4.001 24.114 1.00 72.25 92 PHE A N 1
ATOM 719 C CA . PHE A 1 92 ? -23.945 -3.093 24.890 1.00 72.25 92 PHE A CA 1
ATOM 720 C C . PHE A 1 92 ? -24.912 -2.336 23.977 1.00 72.25 92 PHE A C 1
ATOM 722 O O . PHE A 1 92 ? -24.496 -1.622 23.069 1.00 72.25 92 PHE A O 1
ATOM 729 N N . GLU A 1 93 ? -26.210 -2.440 24.258 1.00 64.44 93 GLU A N 1
ATOM 730 C CA . GLU A 1 93 ? -27.233 -1.622 23.605 1.00 64.44 93 GLU A CA 1
ATOM 731 C C . GLU A 1 93 ? -27.334 -0.266 24.319 1.00 64.44 93 GLU A C 1
ATOM 733 O O . GLU A 1 93 ? -28.057 -0.110 25.302 1.00 64.44 93 GLU A O 1
ATOM 738 N N . PHE A 1 94 ? -26.573 0.731 23.860 1.00 73.56 94 PHE A N 1
ATOM 739 C CA . PHE A 1 94 ? -26.661 2.101 24.375 1.00 73.56 94 PHE A CA 1
ATOM 740 C C . PHE A 1 94 ? -27.149 3.067 23.290 1.00 73.56 94 PHE A C 1
ATOM 742 O O . PHE A 1 94 ? -26.737 3.002 22.132 1.00 73.56 94 PHE A O 1
ATOM 749 N N . LYS A 1 95 ? -28.018 4.012 23.677 1.00 73.00 95 LYS A N 1
ATOM 750 C CA . LYS A 1 95 ? -28.716 4.943 22.764 1.00 73.00 95 LYS A CA 1
ATOM 751 C C . LYS A 1 95 ? -27.786 5.807 21.890 1.00 73.00 95 LYS A C 1
ATOM 753 O O . LYS A 1 95 ? -28.214 6.303 20.857 1.00 73.00 95 LYS A O 1
ATOM 758 N N . GLY A 1 96 ? -26.519 5.975 22.278 1.00 73.56 96 GLY A N 1
ATOM 759 C CA . GLY A 1 96 ? -25.504 6.736 21.536 1.00 73.56 96 GLY A CA 1
ATOM 760 C C . GLY A 1 96 ? -24.754 5.955 20.449 1.00 73.56 96 GLY A C 1
ATOM 761 O O . GLY A 1 96 ? -23.923 6.544 19.759 1.00 73.56 96 GLY A O 1
ATOM 762 N N . ALA A 1 97 ? -25.024 4.657 20.268 1.00 71.94 97 ALA A N 1
ATOM 763 C CA . ALA A 1 97 ? -24.334 3.835 19.271 1.00 71.94 97 ALA A CA 1
ATOM 764 C C . ALA A 1 97 ? -24.501 4.384 17.840 1.00 71.94 97 ALA A C 1
ATOM 766 O O . ALA A 1 97 ? -23.539 4.389 17.077 1.00 71.94 97 ALA A O 1
ATOM 767 N N . VAL A 1 98 ? -25.676 4.937 17.509 1.00 78.00 98 VAL A N 1
ATOM 768 C CA . VAL A 1 98 ? -25.940 5.581 16.208 1.00 78.00 98 VAL A CA 1
ATOM 769 C C . VAL A 1 98 ? -25.053 6.806 15.992 1.00 78.00 98 VAL A C 1
ATOM 771 O O . VAL A 1 98 ? -24.562 7.004 14.886 1.00 78.00 98 VAL A O 1
ATOM 774 N N . VAL A 1 99 ? -24.795 7.609 17.030 1.00 79.81 99 VAL A N 1
ATOM 775 C CA . VAL A 1 99 ? -23.917 8.787 16.926 1.00 79.81 99 VAL A CA 1
ATOM 776 C C . VAL A 1 99 ? -22.478 8.350 16.675 1.00 79.81 99 VAL A C 1
ATOM 778 O O . VAL A 1 99 ? -21.846 8.862 15.762 1.00 79.81 99 VAL A O 1
ATOM 781 N N . ILE A 1 100 ? -21.977 7.360 17.416 1.00 77.69 100 ILE A N 1
ATOM 782 C CA . ILE A 1 100 ? -20.626 6.812 17.215 1.00 77.69 100 ILE A CA 1
ATOM 783 C C . ILE A 1 100 ? -20.470 6.227 15.807 1.00 77.69 100 ILE A C 1
ATOM 785 O O . ILE A 1 100 ? -19.469 6.486 15.143 1.00 77.69 100 ILE A O 1
ATOM 789 N N . GLN A 1 101 ? -21.462 5.467 15.338 1.00 74.62 101 GLN A N 1
ATOM 790 C CA . GLN A 1 101 ? -21.451 4.902 13.989 1.00 74.62 101 GLN A CA 1
ATOM 791 C C . GLN A 1 101 ? -21.488 6.009 12.930 1.00 74.62 101 GLN A C 1
ATOM 793 O O . GLN A 1 101 ? -20.699 5.973 11.992 1.00 74.62 101 GLN A O 1
ATOM 798 N N . SER A 1 102 ? -22.329 7.029 13.122 1.00 78.31 102 SER A N 1
ATOM 799 C CA . SER A 1 102 ? -22.438 8.180 12.215 1.00 78.31 102 SER A CA 1
ATOM 800 C C . SER A 1 102 ? -21.142 8.991 12.160 1.00 78.31 102 SER A C 1
ATOM 802 O O . SER A 1 102 ? -20.669 9.312 11.074 1.00 78.31 102 SER A O 1
ATOM 804 N N . LEU A 1 103 ? -20.518 9.263 13.312 1.00 80.94 103 LEU A N 1
ATOM 805 C CA . LEU A 1 103 ? -19.206 9.911 13.403 1.00 80.94 103 LEU A CA 1
ATOM 806 C C . LEU A 1 103 ? -18.109 9.066 12.740 1.00 80.94 103 LEU A C 1
ATOM 808 O O . LEU A 1 103 ? -17.223 9.627 12.107 1.00 80.94 103 LEU A O 1
ATOM 812 N N . GLY A 1 104 ? -18.187 7.735 12.826 1.00 75.38 104 GLY A N 1
ATOM 813 C CA . GLY A 1 104 ? -17.273 6.817 12.140 1.00 75.38 104 GLY A CA 1
ATOM 814 C C . GLY A 1 104 ? -17.350 6.879 10.609 1.00 75.38 104 GLY A C 1
ATOM 815 O O . GLY A 1 104 ? -16.362 6.575 9.945 1.00 75.38 104 GLY A O 1
ATOM 816 N N . PHE A 1 105 ? -18.476 7.324 10.040 1.00 76.56 105 PHE A N 1
ATOM 817 C CA . PHE A 1 105 ? -18.610 7.554 8.597 1.00 76.56 105 PHE A CA 1
ATOM 818 C C . PHE A 1 105 ? -18.061 8.909 8.141 1.00 76.56 105 PHE A C 1
ATOM 820 O O . PHE A 1 105 ? -17.724 9.048 6.966 1.00 76.56 105 PHE A O 1
ATOM 827 N N . ILE A 1 106 ? -17.935 9.899 9.033 1.00 76.44 106 ILE A N 1
ATOM 828 C CA . ILE A 1 106 ? -17.463 11.243 8.661 1.00 76.44 106 ILE A CA 1
ATOM 829 C C . ILE A 1 106 ? -16.071 11.187 8.009 1.00 76.44 106 ILE A C 1
ATOM 831 O O . ILE A 1 106 ? -15.932 11.731 6.913 1.00 76.44 106 ILE A O 1
ATOM 835 N N . PRO A 1 107 ? -15.063 10.483 8.569 1.00 68.31 107 PRO A N 1
ATOM 836 C CA . PRO A 1 107 ? -13.761 10.359 7.922 1.00 68.31 107 PRO A CA 1
ATOM 837 C C . PRO A 1 107 ? -13.793 9.643 6.570 1.00 68.31 107 PRO A C 1
ATOM 839 O O . PRO A 1 107 ? -12.888 9.838 5.772 1.00 68.31 107 PRO A O 1
ATOM 842 N N . LEU A 1 108 ? -14.821 8.827 6.314 1.00 70.19 108 LEU A N 1
ATOM 843 C CA . LEU A 1 108 ? -14.985 8.079 5.066 1.00 70.19 108 LEU A CA 1
ATOM 844 C C . LEU A 1 108 ? -15.427 8.973 3.899 1.00 70.19 108 LEU A C 1
ATOM 846 O O . LEU A 1 108 ? -15.127 8.677 2.747 1.00 70.19 108 LEU A O 1
ATOM 850 N N . ILE A 1 109 ? -16.170 10.041 4.201 1.00 73.62 109 ILE A N 1
ATOM 851 C CA . ILE A 1 109 ? -16.672 11.023 3.223 1.00 73.62 109 ILE A CA 1
ATOM 852 C C . ILE A 1 109 ? -15.698 12.204 3.107 1.00 73.62 109 ILE A C 1
ATOM 854 O O . ILE A 1 109 ? -15.678 12.937 2.118 1.00 73.62 109 ILE A O 1
ATOM 858 N N . MET A 1 110 ? -14.886 12.394 4.140 1.00 65.56 110 MET A N 1
ATOM 859 C CA . MET A 1 110 ? -13.906 13.451 4.212 1.00 65.56 110 MET A CA 1
ATOM 860 C C . MET A 1 110 ? -12.759 13.198 3.222 1.00 65.56 110 MET A C 1
ATOM 862 O O . MET A 1 110 ? -12.242 12.083 3.147 1.00 65.56 110 MET A O 1
ATOM 866 N N . PRO A 1 111 ? -12.302 14.230 2.495 1.00 54.12 111 PRO A N 1
ATOM 867 C CA . PRO A 1 111 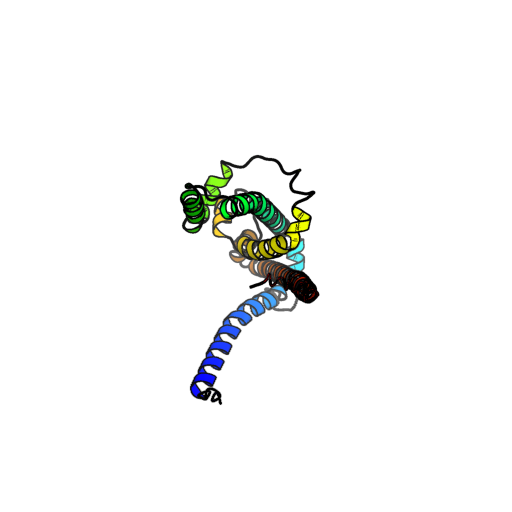? -11.085 14.119 1.713 1.00 54.12 111 PRO A CA 1
ATOM 868 C C . PRO A 1 111 ? -9.895 13.688 2.592 1.00 54.12 111 PRO A C 1
ATOM 870 O O . PRO A 1 111 ? -9.770 14.180 3.722 1.00 54.12 111 PRO A O 1
ATOM 873 N N . PRO A 1 112 ? -8.988 12.831 2.085 1.00 53.66 112 PRO A N 1
ATOM 874 C CA . PRO A 1 112 ? -7.908 12.227 2.875 1.00 53.66 112 PRO A CA 1
ATOM 875 C C . PRO A 1 112 ? -7.007 13.256 3.581 1.00 53.66 112 PRO A C 1
ATOM 877 O O . PRO A 1 112 ? -6.453 12.983 4.644 1.00 53.66 112 PRO A O 1
ATOM 880 N N . PHE A 1 113 ? -6.922 14.481 3.054 1.00 48.69 113 PHE A N 1
ATOM 881 C CA . PHE A 1 113 ? -6.101 15.549 3.616 1.00 48.69 113 PHE A CA 1
ATOM 882 C C . PHE A 1 113 ? -6.647 16.211 4.889 1.00 48.69 113 PHE A C 1
ATOM 884 O O . PHE A 1 113 ? -5.871 16.716 5.699 1.00 48.69 113 PHE A O 1
ATOM 891 N N . VAL A 1 114 ? -7.963 16.226 5.107 1.00 61.47 114 VAL A N 1
ATOM 892 C CA . VAL A 1 114 ? -8.537 16.899 6.287 1.00 61.47 114 VAL A CA 1
ATOM 893 C C . VAL A 1 114 ? -8.285 16.067 7.551 1.00 61.47 114 VAL A C 1
ATOM 895 O O . VAL A 1 114 ? -7.983 16.609 8.613 1.00 61.47 114 VAL A O 1
ATOM 898 N N . GLY A 1 115 ? -8.334 14.736 7.433 1.00 60.50 115 GLY A N 1
ATOM 899 C CA . GLY A 1 115 ? -8.050 13.822 8.546 1.00 60.50 115 GLY A CA 1
ATOM 900 C C . GLY A 1 115 ? -6.586 13.850 8.957 1.00 60.50 115 GLY A C 1
ATOM 901 O O . GLY A 1 115 ? -6.271 13.822 10.144 1.00 60.50 115 GLY A O 1
ATOM 902 N N . ALA A 1 116 ? -5.713 13.997 7.967 1.00 55.22 116 ALA A N 1
ATOM 903 C CA . ALA A 1 116 ? -4.294 14.244 8.132 1.00 55.22 116 ALA A CA 1
ATOM 904 C C . ALA A 1 116 ? -4.011 15.431 9.080 1.00 55.22 116 ALA A C 1
ATOM 906 O O . ALA A 1 116 ? -3.324 15.272 10.090 1.00 55.22 116 ALA A O 1
ATOM 907 N N . VAL A 1 117 ? -4.604 16.599 8.809 1.00 49.88 117 VAL A N 1
ATOM 908 C CA . VAL A 1 117 ? -4.423 17.818 9.622 1.00 49.88 117 VAL A CA 1
ATOM 909 C C . VAL A 1 117 ? -4.975 17.652 11.043 1.00 49.88 117 VAL A C 1
ATOM 911 O O . VAL A 1 117 ? -4.344 18.074 12.011 1.00 49.88 117 VAL A O 1
ATOM 914 N N . ALA A 1 118 ? -6.129 16.998 11.192 1.00 59.00 118 ALA A N 1
ATOM 915 C CA . ALA A 1 118 ? -6.755 16.777 12.495 1.00 59.00 118 ALA A CA 1
ATOM 916 C C . ALA A 1 118 ? -5.929 15.853 13.413 1.00 59.00 118 ALA A C 1
ATOM 918 O O . ALA A 1 118 ? -5.895 16.052 14.628 1.00 59.00 118 ALA A O 1
ATOM 919 N N . MET A 1 119 ? -5.243 14.855 12.846 1.00 54.59 119 MET A N 1
ATOM 920 C CA . MET A 1 119 ? -4.444 13.884 13.605 1.00 54.59 119 MET A CA 1
ATOM 921 C C . MET A 1 119 ? -3.191 14.496 14.239 1.00 54.59 119 MET A C 1
ATOM 923 O O . MET A 1 119 ? -2.855 14.139 15.371 1.00 54.59 119 MET A O 1
ATOM 927 N N . GLY A 1 120 ? -2.544 15.456 13.567 1.00 56.69 120 GLY A N 1
ATOM 928 C CA . GLY A 1 120 ? -1.378 16.171 14.106 1.00 56.69 120 GLY A CA 1
ATOM 929 C C . GLY A 1 120 ? -1.664 16.922 15.413 1.00 56.69 120 GLY A C 1
ATOM 930 O O . GLY A 1 120 ? -0.751 17.189 16.189 1.00 56.69 120 GLY A O 1
ATOM 931 N N . LEU A 1 121 ? -2.936 17.207 15.697 1.00 57.16 121 LEU A N 1
ATOM 932 C CA . LEU A 1 121 ? -3.368 17.956 16.873 1.00 57.16 121 LEU A CA 1
ATOM 933 C C . LEU A 1 121 ? -3.671 17.071 18.103 1.00 57.16 121 LEU A C 1
ATOM 935 O O . LEU A 1 121 ? -3.857 17.621 19.186 1.00 57.16 121 LEU A O 1
ATOM 939 N N . LEU A 1 122 ? -3.748 15.731 17.977 1.00 55.97 122 LEU A N 1
ATOM 940 C CA . LEU A 1 122 ? -4.475 14.891 18.954 1.00 55.97 122 LEU A CA 1
ATOM 941 C C . LEU A 1 122 ? -3.695 13.787 19.729 1.00 55.97 122 LEU A C 1
ATOM 943 O O . LEU A 1 122 ? -4.123 13.467 20.836 1.00 55.97 122 LEU A O 1
ATOM 947 N N . PHE A 1 123 ? -2.607 13.161 19.243 1.00 56.69 123 PHE A N 1
ATOM 948 C CA . PHE A 1 123 ? -2.249 11.778 19.687 1.00 56.69 123 PHE A CA 1
ATOM 949 C C . PHE A 1 123 ? -0.891 11.504 20.401 1.00 56.69 123 PHE A C 1
ATOM 951 O O . PHE A 1 123 ? -0.082 10.699 19.944 1.00 56.69 123 PHE A O 1
ATOM 958 N N . GLY A 1 124 ? -0.668 12.005 21.622 1.00 54.50 124 GLY A N 1
ATOM 959 C CA . GLY A 1 124 ? 0.460 11.571 22.484 1.00 54.50 124 GLY A CA 1
ATOM 960 C C . GLY A 1 124 ? 0.156 10.470 23.546 1.00 54.50 124 GLY A C 1
ATOM 961 O O . GLY A 1 124 ? -0.235 10.827 24.650 1.00 54.50 124 GLY A O 1
ATOM 962 N N . ALA A 1 125 ? 0.463 9.173 23.277 1.00 43.94 125 ALA A N 1
ATOM 963 C CA . ALA A 1 125 ? 1.008 8.116 24.207 1.00 43.94 125 ALA A CA 1
ATOM 964 C C . ALA A 1 125 ? 0.201 6.914 24.872 1.00 43.94 125 ALA A C 1
ATOM 966 O O . ALA A 1 125 ? -0.834 7.103 25.503 1.00 43.94 125 ALA A O 1
ATOM 967 N N . LYS A 1 126 ? 0.888 5.718 24.893 1.00 47.00 126 LYS A N 1
ATOM 968 C CA . LYS A 1 126 ? 1.004 4.516 25.836 1.00 47.00 126 LYS A CA 1
ATOM 969 C C . LYS A 1 126 ? 0.363 3.104 25.529 1.00 47.00 126 LYS A C 1
ATOM 971 O O . LYS A 1 126 ? -0.812 2.998 25.228 1.00 47.00 126 LYS A O 1
ATOM 976 N N . VAL A 1 127 ? 1.152 1.992 25.690 1.00 54.12 127 VAL A N 1
ATOM 977 C CA . VAL A 1 127 ? 1.095 0.697 24.902 1.00 54.12 127 VAL A CA 1
ATOM 978 C C . VAL A 1 127 ? 1.117 -0.684 25.662 1.00 54.12 127 VAL A C 1
ATOM 980 O O . VAL A 1 127 ? 0.887 -1.735 25.063 1.00 54.12 127 VAL A O 1
ATOM 983 N N . ARG A 1 128 ? 1.392 -0.781 26.974 1.00 42.62 128 ARG A N 1
ATOM 984 C CA . ARG A 1 128 ? 1.974 -2.023 27.576 1.00 42.62 128 ARG A CA 1
ATOM 985 C C . ARG A 1 128 ? 1.039 -3.223 27.862 1.00 42.62 128 ARG A C 1
ATOM 987 O O . ARG A 1 128 ? 1.511 -4.358 27.885 1.00 42.62 128 ARG A O 1
ATOM 994 N N . THR A 1 129 ? -0.260 -3.024 28.080 1.00 45.25 129 THR A N 1
ATOM 995 C CA . THR A 1 129 ? -1.189 -4.113 28.484 1.00 45.25 129 THR A CA 1
ATOM 996 C C . THR A 1 129 ? -1.712 -4.919 27.290 1.00 45.25 129 THR A C 1
ATOM 998 O O . THR A 1 129 ? -2.012 -6.107 27.407 1.00 45.25 129 THR A O 1
ATOM 1001 N N . LEU A 1 130 ? -1.738 -4.291 26.112 1.00 50.09 130 LEU A N 1
ATOM 1002 C CA . LEU A 1 130 ? -2.244 -4.863 24.864 1.00 50.09 130 LEU A CA 1
ATOM 1003 C C . LEU A 1 130 ? -1.428 -6.087 24.406 1.00 50.09 130 LEU A C 1
ATOM 1005 O O . LEU A 1 130 ? -1.969 -7.042 23.848 1.00 50.09 130 LEU A O 1
ATOM 1009 N N . GLN A 1 131 ? -0.122 -6.077 24.691 1.00 45.75 131 GLN A N 1
ATOM 1010 C CA . GLN A 1 131 ? 0.831 -7.019 24.110 1.00 45.75 131 GLN A CA 1
ATOM 1011 C C . GLN A 1 131 ? 0.737 -8.449 24.659 1.00 45.75 131 GLN A C 1
ATOM 1013 O O . GLN A 1 131 ? 1.090 -9.391 23.957 1.00 45.75 131 GLN A O 1
ATOM 1018 N N . ARG A 1 132 ? 0.279 -8.633 25.904 1.00 38.25 132 ARG A N 1
ATOM 1019 C CA . ARG A 1 132 ? 0.425 -9.925 26.606 1.00 38.25 132 ARG A CA 1
ATOM 1020 C C . ARG A 1 132 ? -0.768 -10.867 26.498 1.00 38.25 132 ARG A C 1
ATOM 1022 O O . ARG A 1 132 ? -0.585 -12.065 26.665 1.00 38.25 132 ARG A O 1
ATOM 1029 N N . VAL A 1 133 ? -1.967 -10.348 26.245 1.00 43.69 133 VAL A N 1
ATOM 1030 C CA . VAL A 1 133 ? -3.206 -11.148 26.324 1.00 43.69 133 VAL A CA 1
ATOM 1031 C C . VAL A 1 133 ? -3.991 -11.106 25.020 1.00 43.69 133 VAL A C 1
ATOM 1033 O O . VAL A 1 133 ? -4.516 -12.118 24.571 1.00 43.69 133 VAL A O 1
ATOM 1036 N N . VAL A 1 134 ? -4.040 -9.939 24.381 1.00 41.38 134 VAL A N 1
ATOM 1037 C CA . VAL A 1 134 ? -4.964 -9.676 23.273 1.00 41.38 134 VAL A CA 1
ATOM 1038 C C . VAL A 1 134 ? -4.324 -9.988 21.917 1.00 41.38 134 VAL A C 1
ATOM 1040 O O . VAL A 1 134 ? -4.957 -10.622 21.074 1.00 41.38 134 VAL A O 1
ATOM 1043 N N . LEU A 1 135 ? -3.042 -9.637 21.730 1.00 45.09 135 LEU A N 1
ATOM 1044 C CA . LEU A 1 135 ? -2.291 -9.932 20.499 1.00 45.09 135 LEU A CA 1
ATOM 1045 C C . LEU A 1 135 ? -2.301 -11.420 20.090 1.00 45.09 135 LEU A C 1
ATOM 1047 O O . LEU A 1 135 ? -2.555 -11.693 18.915 1.00 45.09 135 LEU A O 1
ATOM 1051 N N . PRO A 1 136 ? -2.086 -12.398 20.995 1.00 46.25 136 PRO A N 1
ATOM 1052 C CA . PRO A 1 136 ? -2.054 -13.808 20.603 1.00 46.25 136 PRO A CA 1
ATOM 1053 C C . PRO A 1 136 ? -3.413 -14.310 20.097 1.00 46.25 136 PRO A C 1
ATOM 1055 O O . PRO A 1 136 ? -3.478 -15.061 19.123 1.00 46.25 136 PRO A O 1
ATOM 1058 N N . LEU A 1 137 ? -4.502 -13.846 20.718 1.00 40.25 137 LEU A N 1
ATOM 1059 C CA . LEU A 1 137 ? -5.870 -14.293 20.438 1.00 40.25 137 LEU A CA 1
ATO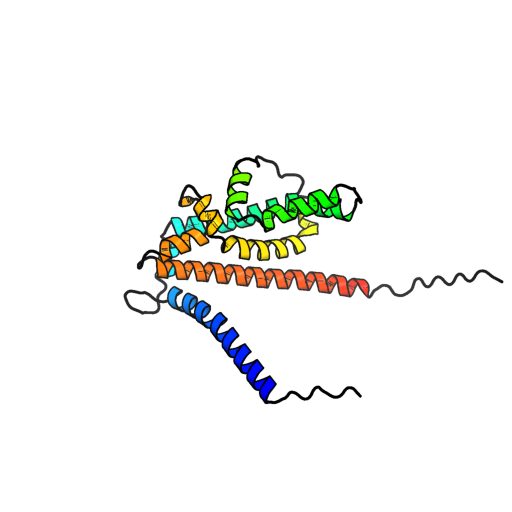M 1060 C C . LEU A 1 137 ? -6.450 -13.700 19.145 1.00 40.25 137 LEU A C 1
ATOM 1062 O O . LEU A 1 137 ? -7.341 -14.296 18.541 1.00 40.25 137 LEU A O 1
ATOM 1066 N N . MET A 1 138 ? -5.948 -12.542 18.710 1.00 48.22 138 MET A N 1
ATOM 1067 C CA . MET A 1 138 ? -6.486 -11.783 17.569 1.00 48.22 138 MET A CA 1
ATOM 1068 C C . MET A 1 138 ? -5.547 -11.749 16.359 1.00 48.22 138 MET A C 1
ATOM 1070 O O . MET A 1 138 ? -5.878 -11.161 15.330 1.00 48.22 138 MET A O 1
ATOM 1074 N N . SER A 1 139 ? -4.407 -12.434 16.462 1.00 48.78 139 SER A N 1
ATOM 1075 C CA . SER A 1 139 ? -3.341 -12.518 15.458 1.00 48.78 139 SER A CA 1
ATOM 1076 C C . SER A 1 139 ? -3.836 -12.807 14.033 1.00 48.78 139 SER A C 1
ATOM 1078 O O . SER A 1 139 ? -3.371 -12.173 13.090 1.00 48.78 139 SER A O 1
ATOM 1080 N N . GLY A 1 140 ? -4.825 -13.693 13.864 1.00 50.34 140 GLY A N 1
ATOM 1081 C CA . GLY A 1 140 ? -5.383 -14.029 12.546 1.00 50.34 140 GLY A CA 1
ATOM 1082 C C . GLY A 1 140 ? -6.174 -12.893 11.882 1.00 50.34 140 GLY A C 1
ATOM 1083 O O . GLY A 1 140 ? -6.007 -12.641 10.692 1.00 50.34 140 GLY A O 1
ATOM 1084 N N . GLY A 1 141 ? -7.006 -12.177 12.647 1.00 56.81 141 GLY A N 1
ATOM 1085 C CA . GLY A 1 141 ? -7.746 -11.012 12.142 1.00 56.81 141 GLY A CA 1
ATOM 1086 C C . GLY A 1 141 ? -6.837 -9.801 11.936 1.00 56.81 141 GLY A C 1
A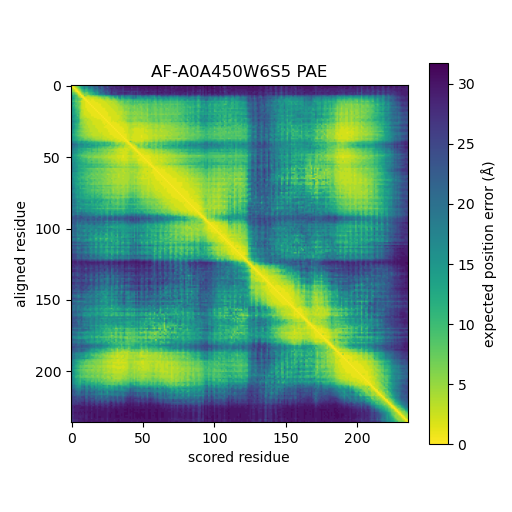TOM 1087 O O . GLY A 1 141 ? -7.006 -9.055 10.974 1.00 56.81 141 GLY A O 1
ATOM 1088 N N . LEU A 1 142 ? -5.822 -9.661 12.794 1.00 57.72 142 LEU A N 1
ATOM 1089 C CA . LEU A 1 142 ? -4.809 -8.618 12.681 1.00 57.72 142 LEU A CA 1
ATOM 1090 C C . LEU A 1 142 ? -3.957 -8.767 11.432 1.00 57.72 142 LEU A C 1
ATOM 1092 O O . LEU A 1 142 ? -3.722 -7.777 10.759 1.00 57.72 142 LEU A O 1
ATOM 1096 N N . MET A 1 143 ? -3.549 -9.986 11.081 1.00 53.59 143 MET A N 1
ATOM 1097 C CA . MET A 1 143 ? -2.805 -10.243 9.845 1.00 53.59 143 MET A CA 1
ATOM 1098 C C . MET A 1 143 ? -3.627 -9.924 8.592 1.00 53.59 143 MET A C 1
ATOM 1100 O O . MET A 1 143 ? -3.119 -9.300 7.664 1.00 53.59 143 MET A O 1
ATOM 1104 N N . ALA A 1 144 ? -4.907 -10.305 8.571 1.00 51.69 144 ALA A N 1
ATOM 1105 C CA . ALA A 1 144 ? -5.795 -9.995 7.452 1.00 51.69 144 ALA A CA 1
ATOM 1106 C C . ALA A 1 144 ? -5.988 -8.477 7.289 1.00 51.69 144 ALA A C 1
ATOM 1108 O O . ALA A 1 144 ? -5.758 -7.934 6.209 1.00 51.69 144 ALA A O 1
ATOM 1109 N N . GLY A 1 145 ? -6.344 -7.789 8.380 1.00 60.34 145 GLY A N 1
ATOM 1110 C CA . GLY A 1 145 ? -6.517 -6.336 8.392 1.00 60.34 145 GLY A CA 1
ATOM 1111 C C . GLY A 1 145 ? -5.220 -5.582 8.094 1.00 60.34 145 GLY A C 1
ATOM 1112 O O . GLY A 1 145 ? -5.250 -4.596 7.360 1.00 60.34 145 GLY A O 1
ATOM 1113 N N . PHE A 1 146 ? -4.081 -6.080 8.587 1.00 66.44 146 PHE A N 1
ATOM 1114 C CA . PHE A 1 146 ? -2.757 -5.530 8.305 1.00 66.44 146 PHE A CA 1
ATOM 1115 C C . PHE A 1 146 ? -2.483 -5.513 6.808 1.00 66.44 146 PHE A C 1
ATOM 1117 O O . PHE A 1 146 ? -2.155 -4.465 6.271 1.00 66.44 146 PHE A O 1
ATOM 1124 N N . VAL A 1 147 ? -2.664 -6.641 6.119 1.00 60.19 147 VAL A N 1
ATOM 1125 C CA . VAL A 1 147 ? -2.353 -6.747 4.688 1.00 60.19 147 VAL A CA 1
ATOM 1126 C C . VAL A 1 147 ? -3.248 -5.837 3.847 1.00 60.19 147 VAL A C 1
ATOM 1128 O O . VAL A 1 147 ? -2.748 -5.119 2.983 1.00 60.19 147 VAL A O 1
ATOM 1131 N N . THR A 1 148 ? -4.556 -5.823 4.111 1.00 63.97 148 THR A N 1
ATOM 1132 C CA . THR A 1 148 ? -5.500 -4.983 3.36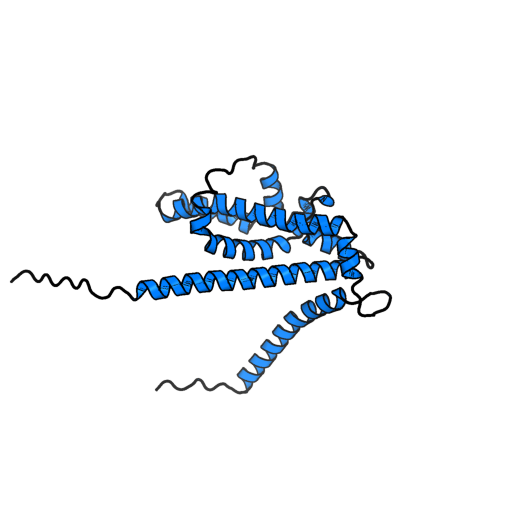0 1.00 63.97 148 THR A CA 1
ATOM 1133 C C . THR A 1 148 ? -5.268 -3.492 3.616 1.00 63.97 148 THR A C 1
ATOM 1135 O O . THR A 1 148 ? -5.236 -2.697 2.675 1.00 63.97 148 THR A O 1
ATOM 1138 N N . SER A 1 149 ? -5.058 -3.101 4.876 1.00 61.41 149 SER A N 1
ATOM 1139 C CA . SER A 1 149 ? -4.778 -1.708 5.231 1.00 61.41 149 SER A CA 1
ATOM 1140 C C . SER A 1 149 ? -3.401 -1.257 4.743 1.00 61.41 149 SER A C 1
ATOM 1142 O O . SER A 1 149 ? -3.268 -0.120 4.301 1.00 61.41 149 SER A O 1
ATOM 1144 N N . PHE A 1 150 ? -2.394 -2.132 4.777 1.00 67.75 150 PHE A N 1
ATOM 1145 C CA . PHE A 1 150 ? -1.053 -1.858 4.263 1.00 67.75 150 PHE A CA 1
ATOM 1146 C C . PHE A 1 150 ? -1.067 -1.631 2.758 1.00 67.75 150 PHE A C 1
ATOM 1148 O O . PHE A 1 150 ? -0.540 -0.626 2.299 1.00 67.75 150 PHE A O 1
ATOM 1155 N N . ALA A 1 151 ? -1.712 -2.521 1.998 1.00 64.62 151 ALA A N 1
ATOM 1156 C CA . ALA A 1 151 ? -1.820 -2.379 0.550 1.00 64.62 151 ALA A CA 1
ATOM 1157 C C . ALA A 1 151 ? -2.502 -1.059 0.152 1.00 64.62 151 ALA A C 1
ATOM 1159 O O . ALA A 1 151 ? -2.117 -0.446 -0.836 1.00 64.62 151 ALA A O 1
ATOM 1160 N N . THR A 1 152 ? -3.479 -0.607 0.943 1.00 70.81 152 THR A N 1
ATOM 1161 C CA . THR A 1 152 ? -4.199 0.650 0.694 1.00 70.81 152 THR A CA 1
ATOM 1162 C C . THR A 1 152 ? -3.350 1.868 1.081 1.00 70.81 152 THR A C 1
ATOM 1164 O O . THR A 1 152 ? -3.214 2.797 0.293 1.00 70.81 152 THR A O 1
ATOM 1167 N N . ALA A 1 153 ? -2.713 1.850 2.257 1.00 66.50 153 ALA A N 1
ATOM 1168 C CA . ALA A 1 153 ? -1.870 2.948 2.738 1.00 66.50 153 ALA A CA 1
ATOM 1169 C C . ALA A 1 153 ? -0.563 3.104 1.940 1.00 66.50 153 ALA A C 1
ATOM 1171 O O . ALA A 1 153 ? -0.097 4.220 1.738 1.00 66.50 153 ALA A O 1
ATOM 1172 N N . ALA A 1 154 ? 0.019 2.007 1.445 1.00 62.94 154 ALA A N 1
ATOM 1173 C CA . ALA A 1 154 ? 1.247 2.030 0.647 1.00 62.94 154 ALA A CA 1
ATOM 1174 C C . ALA A 1 154 ? 1.078 2.729 -0.715 1.00 62.94 154 ALA A C 1
ATOM 1176 O O . ALA A 1 154 ? 2.073 3.114 -1.323 1.00 62.94 154 ALA A O 1
ATOM 1177 N N . VAL A 1 155 ? -0.163 2.886 -1.189 1.00 68.69 155 VAL A N 1
ATOM 1178 C CA . VAL A 1 155 ? -0.503 3.552 -2.458 1.00 68.69 155 VAL A CA 1
ATOM 1179 C C . VAL A 1 155 ? -1.041 4.976 -2.221 1.00 68.69 155 VAL A C 1
ATOM 1181 O O . VAL A 1 155 ? -1.275 5.715 -3.175 1.00 68.69 155 VAL A O 1
ATOM 1184 N N . GLU A 1 156 ? -1.196 5.412 -0.964 1.00 75.50 156 GLU A N 1
ATOM 1185 C CA . GLU A 1 156 ? -1.691 6.756 -0.649 1.00 75.50 156 GLU A CA 1
ATOM 1186 C C . GLU A 1 156 ? -0.622 7.838 -0.841 1.00 75.50 156 GLU A C 1
ATOM 1188 O O . GLU A 1 156 ? 0.330 7.994 -0.069 1.00 75.50 156 GLU A O 1
ATOM 1193 N N . LEU A 1 157 ? -0.821 8.632 -1.891 1.00 78.12 157 LEU A N 1
ATOM 1194 C CA . LEU A 1 157 ? 0.050 9.742 -2.263 1.00 78.12 157 LEU A CA 1
ATOM 1195 C C . LEU A 1 157 ? -0.506 11.089 -1.780 1.00 78.12 157 LEU A C 1
ATOM 1197 O O . LEU A 1 157 ? 0.253 11.996 -1.443 1.00 78.12 157 LEU A O 1
ATOM 1201 N N . SER A 1 158 ? -1.832 11.218 -1.734 1.00 74.00 158 SER A N 1
ATOM 1202 C CA . SER A 1 158 ? -2.512 12.504 -1.567 1.00 74.00 158 SER A CA 1
ATOM 1203 C C . SER A 1 158 ? -2.303 13.105 -0.173 1.00 74.00 158 SER A C 1
ATOM 1205 O O . SER A 1 158 ? -1.854 14.244 -0.048 1.00 74.00 158 SER A O 1
ATOM 1207 N N . ALA A 1 159 ? -2.543 12.318 0.879 1.00 72.75 159 ALA A N 1
ATOM 1208 C CA . ALA A 1 159 ? -2.298 12.725 2.262 1.00 72.75 159 ALA A CA 1
ATOM 1209 C C . ALA A 1 159 ? -0.802 12.929 2.546 1.00 72.75 159 ALA A C 1
ATOM 1211 O O . ALA A 1 159 ? -0.423 13.826 3.296 1.00 72.75 159 ALA A O 1
ATOM 1212 N N . THR A 1 160 ? 0.044 12.119 1.913 1.00 75.75 160 THR A N 1
ATOM 1213 C CA . THR A 1 160 ? 1.492 12.136 2.102 1.00 75.75 160 THR A CA 1
ATOM 1214 C C . THR A 1 160 ? 2.116 13.457 1.653 1.00 75.75 160 THR A C 1
ATOM 1216 O O . THR A 1 160 ? 2.855 14.063 2.422 1.00 75.75 160 THR A O 1
ATOM 1219 N N . ILE A 1 161 ? 1.781 13.948 0.453 1.00 76.75 161 ILE A N 1
ATOM 1220 C CA . ILE A 1 161 ? 2.308 15.228 -0.065 1.00 76.75 161 ILE A CA 1
ATOM 1221 C C . ILE A 1 161 ? 1.926 16.408 0.845 1.00 76.75 161 ILE A C 1
ATOM 1223 O O . ILE A 1 161 ? 2.637 17.406 0.900 1.00 76.75 161 ILE A O 1
ATOM 1227 N N . MET A 1 162 ? 0.805 16.303 1.559 1.00 75.50 162 MET A N 1
ATOM 1228 C CA . MET A 1 162 ? 0.291 17.383 2.400 1.00 75.50 162 MET A CA 1
ATOM 1229 C C . MET A 1 162 ? 0.798 17.342 3.845 1.00 75.50 162 MET A C 1
ATOM 1231 O O . MET A 1 162 ? 0.835 18.385 4.492 1.00 75.50 162 MET A O 1
ATOM 1235 N N . LEU A 1 163 ? 1.155 16.163 4.362 1.00 70.81 163 LEU A N 1
ATOM 1236 C CA . LEU A 1 163 ? 1.605 15.987 5.747 1.00 70.81 163 LEU A CA 1
ATOM 1237 C C . LEU A 1 163 ? 3.113 15.898 5.917 1.00 70.81 163 LEU A C 1
ATOM 1239 O O . LEU A 1 163 ? 3.623 16.250 6.979 1.00 70.81 163 LEU A O 1
ATOM 1243 N N . VAL A 1 164 ? 3.815 15.362 4.925 1.00 72.25 164 VAL A N 1
ATOM 1244 C CA . VAL A 1 164 ? 5.248 15.123 5.045 1.00 72.25 164 VAL A CA 1
ATOM 1245 C C . VAL A 1 164 ? 5.981 16.432 4.784 1.00 72.25 164 VAL A C 1
ATOM 1247 O O . VAL A 1 164 ? 6.036 16.919 3.659 1.00 72.25 164 VAL A O 1
ATOM 1250 N N . SER A 1 165 ? 6.540 17.009 5.846 1.00 71.50 165 SER A N 1
ATOM 1251 C CA . SER A 1 165 ? 7.306 18.257 5.788 1.00 71.50 165 SER A CA 1
ATOM 1252 C C . SER A 1 165 ? 8.766 18.061 5.376 1.00 71.50 165 SER A C 1
ATOM 1254 O O . SER A 1 165 ? 9.435 19.028 5.019 1.00 71.50 165 SER A O 1
ATOM 1256 N N . THR A 1 166 ? 9.287 16.835 5.456 1.00 77.88 166 THR A N 1
ATOM 1257 C CA . THR A 1 166 ? 10.696 16.522 5.192 1.00 77.88 166 THR A CA 1
ATOM 1258 C C . THR A 1 166 ? 10.794 15.253 4.358 1.00 77.88 166 THR A C 1
ATOM 1260 O O . THR A 1 166 ? 10.193 14.241 4.704 1.00 77.88 166 THR A O 1
ATOM 1263 N N . GLU A 1 167 ? 11.555 15.298 3.261 1.00 74.62 167 GLU A N 1
ATOM 1264 C CA . GLU A 1 167 ? 11.651 14.182 2.307 1.00 74.62 167 GLU A CA 1
ATOM 1265 C C . GLU A 1 167 ? 12.178 12.884 2.938 1.00 74.62 167 GLU A C 1
ATOM 1267 O O . GLU A 1 167 ? 11.755 11.805 2.532 1.00 74.62 167 GLU A O 1
ATOM 1272 N N . SER A 1 168 ? 13.022 12.975 3.973 1.00 74.19 168 SER A N 1
ATOM 1273 C CA . SER A 1 168 ? 13.550 11.816 4.711 1.00 74.19 168 SER A CA 1
ATOM 1274 C C . SER A 1 168 ? 12.480 10.997 5.429 1.00 74.19 168 SER A C 1
ATOM 1276 O O . SER A 1 168 ? 12.692 9.821 5.706 1.00 74.19 168 SER A O 1
ATOM 1278 N N . ASP A 1 169 ? 11.328 11.601 5.729 1.00 76.81 169 ASP A N 1
ATOM 1279 C CA . ASP A 1 169 ? 10.231 10.967 6.471 1.00 76.81 169 ASP A CA 1
ATOM 1280 C C . ASP A 1 169 ? 9.122 10.479 5.525 1.00 76.81 169 ASP A C 1
ATOM 1282 O O . ASP A 1 169 ? 8.098 9.934 5.952 1.00 76.81 169 ASP A O 1
ATOM 1286 N N . ALA A 1 170 ? 9.311 10.669 4.216 1.00 78.75 170 ALA A N 1
ATOM 1287 C CA . ALA A 1 170 ? 8.316 10.336 3.221 1.00 78.75 170 ALA A CA 1
ATOM 1288 C C . ALA A 1 170 ? 8.186 8.810 3.030 1.00 78.75 170 ALA A C 1
ATOM 1290 O O . ALA A 1 170 ? 9.182 8.091 3.063 1.00 78.75 170 ALA A O 1
ATOM 1291 N N . PRO A 1 171 ? 6.971 8.278 2.823 1.00 81.69 171 PRO A N 1
ATOM 1292 C CA . PRO A 1 171 ? 6.733 6.888 2.454 1.00 81.69 171 PRO A CA 1
ATOM 1293 C C . PRO A 1 171 ? 6.975 6.631 0.955 1.00 81.69 171 PRO A C 1
ATOM 1295 O O . PRO A 1 171 ? 7.056 7.543 0.131 1.00 81.69 171 PRO A O 1
ATOM 1298 N N . LEU A 1 172 ? 7.024 5.349 0.582 1.00 76.00 172 LEU A N 1
ATOM 1299 C CA . LEU A 1 172 ? 7.390 4.837 -0.745 1.00 76.00 172 LEU A CA 1
ATOM 1300 C C . LEU A 1 172 ? 6.605 5.475 -1.891 1.00 76.00 172 LEU A C 1
ATOM 1302 O O . LEU A 1 172 ? 7.191 5.757 -2.931 1.00 76.00 172 LEU A O 1
ATOM 1306 N N . ALA A 1 173 ? 5.304 5.723 -1.711 1.00 76.19 173 ALA A N 1
ATOM 1307 C CA . ALA A 1 173 ? 4.474 6.366 -2.728 1.00 76.19 173 ALA A CA 1
ATOM 1308 C C . ALA A 1 173 ? 5.029 7.741 -3.144 1.00 76.19 173 ALA A C 1
ATOM 1310 O O . ALA A 1 173 ? 5.081 8.048 -4.335 1.00 76.19 173 ALA A O 1
ATOM 1311 N N . TYR A 1 174 ? 5.499 8.539 -2.179 1.00 80.31 174 TYR A N 1
ATOM 1312 C CA . TYR A 1 174 ? 6.110 9.844 -2.438 1.00 80.31 174 TYR A CA 1
ATOM 1313 C C . TYR A 1 174 ? 7.463 9.705 -3.138 1.00 80.31 174 TYR A C 1
ATOM 1315 O O . TYR A 1 174 ? 7.713 10.396 -4.125 1.00 80.31 174 TYR A O 1
ATOM 1323 N N . GLY A 1 175 ? 8.291 8.751 -2.697 1.00 72.75 175 GLY A N 1
ATOM 1324 C CA . GLY A 1 175 ? 9.553 8.424 -3.364 1.00 72.75 175 GLY A CA 1
ATOM 1325 C C . GLY A 1 175 ? 9.346 8.036 -4.832 1.00 72.75 175 GLY A C 1
ATOM 1326 O O . GLY A 1 175 ? 10.006 8.572 -5.716 1.00 72.75 175 GLY A O 1
ATOM 1327 N N . ILE A 1 176 ? 8.365 7.183 -5.135 1.00 73.25 176 ILE A N 1
ATOM 1328 C CA . ILE A 1 176 ? 8.030 6.827 -6.523 1.00 73.25 176 ILE A CA 1
ATOM 1329 C C . ILE A 1 176 ? 7.575 8.070 -7.310 1.00 73.25 176 ILE A C 1
ATOM 1331 O O . ILE A 1 176 ? 8.016 8.273 -8.441 1.00 73.25 176 ILE A O 1
ATOM 1335 N N . TYR A 1 177 ? 6.738 8.929 -6.724 1.00 77.69 177 TYR A N 1
ATOM 1336 C CA . TYR A 1 177 ? 6.218 10.134 -7.380 1.00 77.69 177 TYR A CA 1
ATOM 1337 C C . TYR A 1 177 ? 7.304 11.148 -7.764 1.00 77.69 177 TYR A C 1
ATOM 1339 O O . TYR A 1 177 ? 7.334 11.600 -8.911 1.00 77.69 177 TYR A O 1
ATOM 1347 N N . VAL A 1 178 ? 8.200 11.499 -6.836 1.00 73.69 178 VAL A N 1
ATOM 1348 C CA . VAL A 1 178 ? 9.279 12.471 -7.092 1.00 73.69 178 VAL A CA 1
ATOM 1349 C C . VAL A 1 178 ? 10.201 11.970 -8.205 1.00 73.69 178 VAL A C 1
ATOM 1351 O O . VAL A 1 178 ? 10.561 12.720 -9.112 1.00 73.69 178 VAL A O 1
ATOM 1354 N N . PHE A 1 179 ? 10.513 10.674 -8.212 1.00 67.50 179 PHE A N 1
ATOM 1355 C CA . PHE A 1 179 ? 11.388 10.090 -9.223 1.00 67.50 179 PHE A CA 1
ATOM 1356 C C . PHE A 1 179 ? 10.700 9.860 -10.574 1.00 67.50 179 PHE A C 1
ATOM 1358 O O . PHE A 1 179 ? 11.355 9.986 -11.605 1.00 67.50 179 PHE A O 1
ATOM 1365 N N . MET A 1 180 ? 9.385 9.620 -10.613 1.00 70.81 180 MET A N 1
ATOM 1366 C CA . MET A 1 180 ? 8.626 9.572 -11.871 1.00 70.81 180 MET A CA 1
ATOM 1367 C C . MET A 1 180 ? 8.579 10.918 -12.608 1.00 70.81 180 MET A C 1
ATOM 1369 O O . MET A 1 180 ? 8.322 10.927 -13.816 1.00 70.81 180 MET A O 1
ATOM 1373 N N . GLN A 1 181 ? 8.817 12.033 -11.910 1.00 72.50 181 GLN A N 1
ATOM 1374 C CA . GLN A 1 181 ? 8.913 13.361 -12.523 1.00 72.50 181 GLN A CA 1
ATOM 1375 C C . GLN A 1 181 ? 10.273 13.620 -13.188 1.00 72.50 181 GLN A C 1
ATOM 1377 O O . GLN A 1 181 ? 10.360 14.475 -14.068 1.00 72.50 181 GLN A O 1
ATOM 1382 N N . SER A 1 182 ? 11.318 12.865 -12.830 1.00 68.94 182 SER A N 1
ATOM 1383 C CA . SER A 1 182 ? 12.645 12.959 -13.447 1.00 68.94 182 SER A CA 1
ATOM 1384 C C . SER A 1 182 ? 12.870 11.828 -14.452 1.00 68.94 182 SER A C 1
ATOM 1386 O O . SER A 1 182 ? 12.682 10.653 -14.143 1.00 68.94 182 SER A O 1
ATOM 1388 N N . ALA A 1 183 ? 13.336 12.159 -15.660 1.00 61.88 183 ALA A N 1
ATOM 1389 C CA . ALA A 1 183 ? 13.636 11.160 -16.691 1.00 61.88 183 ALA A CA 1
ATOM 1390 C C . ALA A 1 183 ? 14.725 10.159 -16.260 1.00 61.88 183 ALA A C 1
ATOM 1392 O O . ALA A 1 183 ? 14.652 9.003 -16.648 1.00 61.88 183 ALA A O 1
ATOM 1393 N N . ALA A 1 184 ? 15.682 10.582 -15.425 1.00 64.19 184 ALA A N 1
ATOM 1394 C CA . ALA A 1 184 ? 16.736 9.718 -14.882 1.00 64.19 184 ALA A CA 1
ATOM 1395 C C . ALA A 1 184 ? 16.284 8.898 -13.656 1.00 64.19 184 ALA A C 1
ATOM 1397 O O . ALA A 1 184 ? 16.970 7.976 -13.232 1.00 64.19 184 ALA A O 1
ATOM 1398 N N . GLY A 1 185 ? 15.148 9.262 -13.053 1.00 64.69 185 GLY A N 1
ATOM 1399 C CA . GLY A 1 185 ? 14.648 8.658 -11.822 1.00 64.69 185 GLY A CA 1
ATOM 1400 C C . GLY A 1 185 ? 13.585 7.580 -12.013 1.00 64.69 185 GLY A C 1
ATOM 1401 O O . GLY A 1 185 ? 13.360 6.750 -11.129 1.00 64.69 185 GLY A O 1
ATOM 1402 N N . ARG A 1 186 ? 12.931 7.590 -13.175 1.00 71.50 186 ARG A N 1
ATOM 1403 C CA . ARG A 1 186 ? 11.779 6.743 -13.484 1.00 71.50 186 ARG A CA 1
ATOM 1404 C C . ARG A 1 186 ? 12.087 5.245 -13.369 1.00 71.50 186 ARG A C 1
ATOM 1406 O O . ARG A 1 186 ? 11.226 4.498 -12.906 1.00 71.50 186 ARG A O 1
ATOM 1413 N N . ASP A 1 187 ? 13.284 4.813 -13.748 1.00 75.12 187 ASP A N 1
ATOM 1414 C CA . ASP A 1 187 ? 13.623 3.388 -13.875 1.00 75.12 187 ASP A CA 1
ATOM 1415 C C . ASP A 1 187 ? 14.087 2.759 -12.551 1.00 75.12 187 ASP A C 1
ATOM 1417 O O . ASP A 1 187 ? 13.558 1.703 -12.183 1.00 75.12 187 ASP A O 1
ATOM 1421 N N . PRO A 1 188 ? 14.911 3.437 -11.725 1.00 76.56 188 PRO A N 1
ATOM 1422 C CA . PRO A 1 188 ? 15.076 3.066 -10.317 1.00 76.56 188 PRO A CA 1
ATOM 1423 C C . PRO A 1 188 ? 13.743 3.074 -9.541 1.00 76.56 188 PRO A C 1
ATOM 1425 O O . PRO A 1 188 ? 13.491 2.194 -8.713 1.00 76.56 188 PRO A O 1
ATOM 1428 N N . GLY A 1 189 ? 12.834 4.006 -9.862 1.00 75.44 189 GLY A N 1
ATOM 1429 C CA . GLY A 1 189 ? 11.462 4.034 -9.337 1.00 75.44 189 GLY A CA 1
ATOM 1430 C C . GLY A 1 189 ? 10.623 2.801 -9.710 1.00 75.44 189 GLY A C 1
ATOM 1431 O O . GLY A 1 189 ? 9.817 2.328 -8.904 1.00 75.44 189 GLY A O 1
ATOM 1432 N N . ALA A 1 190 ? 10.837 2.223 -10.896 1.00 80.81 190 ALA A N 1
ATOM 1433 C CA . ALA A 1 190 ? 10.191 0.973 -11.303 1.00 80.81 190 ALA A CA 1
ATOM 1434 C C . ALA A 1 190 ? 10.716 -0.233 -10.507 1.00 80.81 190 ALA A C 1
ATOM 1436 O O . ALA A 1 190 ? 9.928 -1.115 -10.155 1.00 80.81 190 ALA A O 1
ATOM 1437 N N . ALA A 1 191 ? 12.009 -0.253 -10.163 1.00 81.94 191 ALA A N 1
ATOM 1438 C CA . ALA A 1 191 ? 12.581 -1.278 -9.288 1.00 81.94 191 ALA A CA 1
ATOM 1439 C C . ALA A 1 191 ? 11.960 -1.232 -7.878 1.00 81.94 191 ALA A C 1
ATOM 1441 O O . ALA A 1 191 ? 11.560 -2.270 -7.350 1.00 81.94 191 ALA A O 1
ATOM 1442 N N . LEU A 1 192 ? 11.764 -0.038 -7.309 1.00 77.69 192 LEU A N 1
ATOM 1443 C CA . LEU A 1 192 ? 11.008 0.152 -6.060 1.00 77.69 192 LEU A CA 1
ATOM 1444 C C . LEU A 1 192 ? 9.573 -0.359 -6.146 1.00 77.69 192 LEU A C 1
ATOM 1446 O O . LEU A 1 192 ? 9.126 -1.102 -5.270 1.00 77.69 192 LEU A O 1
ATOM 1450 N N . GLY A 1 193 ? 8.861 0.028 -7.208 1.00 78.69 193 GLY A N 1
ATOM 1451 C CA . GLY A 1 193 ? 7.492 -0.414 -7.454 1.00 78.69 193 GLY A CA 1
ATOM 1452 C C . GLY A 1 193 ? 7.395 -1.938 -7.545 1.00 78.69 193 GLY A C 1
ATOM 1453 O O . GLY A 1 193 ? 6.537 -2.539 -6.899 1.00 78.69 193 GLY A O 1
ATOM 1454 N N . MET A 1 194 ? 8.314 -2.583 -8.269 1.00 87.31 194 MET A N 1
ATOM 1455 C CA . MET A 1 194 ? 8.407 -4.044 -8.326 1.00 87.31 194 MET A CA 1
ATOM 1456 C C . MET A 1 194 ? 8.632 -4.651 -6.936 1.00 87.31 194 MET A C 1
ATOM 1458 O O . MET A 1 194 ? 7.908 -5.573 -6.557 1.00 87.31 194 MET A O 1
ATOM 1462 N N . VAL A 1 195 ? 9.630 -4.170 -6.185 1.00 84.44 195 VAL A N 1
ATOM 1463 C CA . VAL A 1 195 ? 9.970 -4.718 -4.862 1.00 84.44 195 VAL A CA 1
ATOM 1464 C C . VAL A 1 195 ? 8.769 -4.617 -3.918 1.00 84.44 195 VAL A C 1
ATOM 1466 O O . VAL A 1 195 ? 8.418 -5.604 -3.266 1.00 84.44 195 VAL A O 1
ATOM 1469 N N . ALA A 1 196 ? 8.078 -3.475 -3.901 1.00 79.62 196 ALA A N 1
ATOM 1470 C CA . ALA A 1 196 ? 6.861 -3.287 -3.116 1.00 79.62 196 ALA A CA 1
ATOM 1471 C C . ALA A 1 196 ? 5.747 -4.269 -3.528 1.00 79.62 196 ALA A C 1
ATOM 1473 O O . ALA A 1 196 ? 5.154 -4.922 -2.666 1.00 79.62 196 ALA A O 1
ATOM 1474 N N . VAL A 1 197 ? 5.500 -4.438 -4.833 1.00 83.69 197 VAL A N 1
ATOM 1475 C CA . VAL A 1 197 ? 4.494 -5.383 -5.356 1.00 83.69 197 VAL A CA 1
ATOM 1476 C C . VAL A 1 197 ? 4.807 -6.821 -4.941 1.00 83.69 197 VAL A C 1
ATOM 1478 O O . VAL A 1 197 ? 3.909 -7.536 -4.493 1.00 83.69 197 VAL A O 1
ATOM 1481 N N . VAL A 1 198 ? 6.068 -7.250 -5.038 1.00 87.06 198 VAL A N 1
ATOM 1482 C CA . VAL A 1 198 ? 6.490 -8.603 -4.638 1.00 87.06 198 VAL A CA 1
ATOM 1483 C C . VAL A 1 198 ? 6.283 -8.820 -3.138 1.00 87.06 198 VAL A C 1
ATOM 1485 O O . VAL A 1 198 ? 5.730 -9.845 -2.738 1.00 87.06 198 VAL A O 1
ATOM 1488 N N . ILE A 1 199 ? 6.665 -7.852 -2.302 1.00 84.25 199 ILE A N 1
ATOM 1489 C CA . ILE A 1 199 ? 6.476 -7.920 -0.845 1.00 84.25 199 ILE A CA 1
ATOM 1490 C C . ILE A 1 199 ? 4.991 -8.033 -0.490 1.00 84.25 199 ILE A C 1
ATOM 1492 O O . ILE A 1 199 ? 4.613 -8.896 0.306 1.00 84.25 199 ILE A O 1
ATOM 1496 N N . VAL A 1 200 ? 4.139 -7.201 -1.093 1.00 80.00 200 VAL A N 1
ATOM 1497 C CA . VAL A 1 200 ? 2.688 -7.233 -0.863 1.00 80.00 200 VAL A CA 1
ATOM 1498 C C . VAL A 1 200 ? 2.099 -8.570 -1.318 1.00 80.00 200 VAL A C 1
ATOM 1500 O O . VAL A 1 200 ? 1.338 -9.183 -0.569 1.00 80.00 200 VAL A O 1
ATOM 1503 N N . ALA A 1 201 ? 2.488 -9.070 -2.494 1.00 84.69 201 ALA A N 1
ATOM 1504 C CA . ALA A 1 201 ? 2.023 -10.356 -3.009 1.00 84.69 201 ALA A CA 1
ATOM 1505 C C . ALA A 1 201 ? 2.402 -11.523 -2.081 1.00 84.69 201 ALA A C 1
ATOM 1507 O O . ALA A 1 201 ? 1.561 -12.375 -1.779 1.00 84.69 201 ALA A O 1
ATOM 1508 N N . LEU A 1 202 ? 3.637 -11.535 -1.570 1.00 87.31 202 LEU A N 1
ATOM 1509 C CA . LEU A 1 202 ? 4.083 -12.517 -0.582 1.00 87.31 202 LEU A CA 1
ATOM 1510 C C . LEU A 1 202 ? 3.298 -12.389 0.730 1.00 87.31 202 LEU A C 1
ATOM 1512 O O . LEU A 1 202 ? 2.842 -13.399 1.267 1.00 87.31 202 LEU A O 1
ATOM 1516 N N . GLY A 1 203 ? 3.086 -11.167 1.223 1.00 81.69 203 GLY A N 1
ATOM 1517 C CA . GLY A 1 203 ? 2.296 -10.905 2.429 1.00 81.69 203 GLY A CA 1
ATOM 1518 C C . GLY A 1 203 ? 0.858 -11.418 2.315 1.00 81.69 203 GLY A C 1
ATOM 1519 O O . GLY A 1 203 ? 0.373 -12.108 3.216 1.00 81.69 203 GLY A O 1
ATOM 1520 N N . ILE A 1 204 ? 0.202 -11.164 1.179 1.00 81.69 204 ILE A N 1
ATOM 1521 C CA . ILE A 1 204 ? -1.132 -11.694 0.863 1.00 81.69 204 ILE A CA 1
ATOM 1522 C C . ILE A 1 204 ? -1.109 -13.225 0.844 1.00 81.69 204 ILE A C 1
ATOM 1524 O O . ILE A 1 204 ? -1.950 -13.860 1.485 1.00 81.69 204 ILE A O 1
ATOM 1528 N N . TYR A 1 205 ? -0.134 -13.826 0.160 1.00 85.38 205 TYR A N 1
ATOM 1529 C CA . TYR A 1 205 ? -0.009 -15.279 0.056 1.00 85.38 205 TYR A CA 1
ATOM 1530 C C . TYR A 1 205 ? 0.157 -15.955 1.428 1.00 85.38 205 TYR A C 1
ATOM 1532 O O . TYR A 1 205 ? -0.551 -16.919 1.742 1.00 85.38 205 TYR A O 1
ATOM 1540 N N . PHE A 1 206 ? 1.045 -15.435 2.281 1.00 85.50 206 PHE A N 1
ATOM 1541 C CA . PHE A 1 206 ? 1.240 -15.962 3.633 1.00 85.50 206 PHE A CA 1
ATOM 1542 C C . PHE A 1 206 ? 0.009 -15.758 4.518 1.00 85.50 206 PHE A C 1
ATOM 1544 O O . PHE A 1 206 ? -0.391 -16.691 5.220 1.00 85.50 206 PHE A O 1
ATOM 1551 N N . SER A 1 207 ? -0.620 -14.582 4.453 1.00 78.75 207 SER A N 1
ATOM 1552 C CA . SER A 1 207 ? -1.847 -14.283 5.198 1.00 78.75 207 SER A CA 1
ATOM 1553 C C . SER A 1 207 ? -2.962 -15.268 4.841 1.00 78.75 207 SER A C 1
ATOM 1555 O O . SER A 1 207 ? -3.542 -15.900 5.728 1.00 78.75 207 SER A O 1
ATOM 1557 N N . HIS A 1 208 ? -3.177 -15.517 3.546 1.00 79.69 208 HIS A N 1
ATOM 1558 C CA . HIS A 1 208 ? -4.167 -16.487 3.080 1.00 79.69 208 HIS A CA 1
ATOM 1559 C C . HIS A 1 208 ? -3.896 -17.891 3.634 1.00 79.69 208 HIS A C 1
ATOM 1561 O O . HIS A 1 208 ? -4.790 -18.537 4.185 1.00 79.69 208 HIS A O 1
ATOM 1567 N N . ARG A 1 209 ? -2.636 -18.339 3.579 1.00 80.06 209 ARG A N 1
ATOM 1568 C CA . ARG A 1 209 ? -2.237 -19.667 4.061 1.00 80.06 209 ARG A CA 1
ATOM 1569 C C . ARG A 1 209 ? -2.460 -19.845 5.567 1.00 80.06 209 ARG A C 1
ATOM 1571 O O . ARG A 1 209 ? -2.839 -20.933 6.005 1.00 80.06 209 ARG A O 1
ATOM 1578 N N . ILE A 1 210 ? -2.228 -18.801 6.361 1.00 79.50 210 ILE A N 1
ATOM 1579 C CA . ILE A 1 210 ? -2.442 -18.822 7.817 1.00 79.50 210 ILE A CA 1
ATOM 1580 C C . ILE A 1 210 ? -3.945 -18.846 8.139 1.00 79.50 210 ILE A C 1
ATOM 1582 O O . ILE A 1 210 ? -4.387 -19.650 8.966 1.00 79.50 210 ILE A O 1
ATOM 1586 N N . ILE A 1 211 ? -4.743 -18.021 7.455 1.00 79.19 211 ILE A N 1
ATOM 1587 C CA . ILE A 1 211 ? -6.194 -17.910 7.677 1.00 79.19 211 ILE A CA 1
ATOM 1588 C C . ILE A 1 211 ? -6.916 -19.211 7.298 1.00 79.19 211 ILE A C 1
ATOM 1590 O O . ILE A 1 211 ? -7.773 -19.689 8.049 1.00 79.19 211 ILE A O 1
ATOM 1594 N N . GLU A 1 212 ? -6.555 -19.829 6.172 1.00 73.56 212 GLU A N 1
ATOM 1595 C CA . GLU A 1 212 ? -7.162 -21.091 5.735 1.00 73.56 212 GLU A CA 1
ATOM 1596 C C . GLU A 1 212 ? -6.899 -22.241 6.708 1.00 73.56 212 GLU A C 1
ATOM 1598 O O . GLU A 1 212 ? -7.794 -23.052 6.970 1.00 73.56 212 GLU A O 1
ATOM 1603 N N . LYS A 1 213 ? -5.695 -22.295 7.287 1.00 65.25 213 LYS A N 1
ATOM 1604 C CA . LYS A 1 213 ? -5.327 -23.332 8.256 1.00 65.25 213 LYS A CA 1
ATOM 1605 C C . LYS A 1 213 ? -6.180 -23.226 9.528 1.00 65.25 213 LYS A C 1
ATOM 1607 O O . LYS A 1 213 ? -6.775 -24.218 9.947 1.00 65.25 213 LYS A O 1
ATOM 1612 N N . GLY A 1 214 ? -6.364 -22.009 10.049 1.00 59.88 214 GLY A N 1
ATOM 1613 C CA . GLY A 1 214 ? -7.213 -21.758 11.221 1.00 59.88 214 GLY A CA 1
ATOM 1614 C C . GLY A 1 214 ? -8.711 -22.007 10.984 1.00 59.88 214 GLY A C 1
ATOM 1615 O O . GLY A 1 214 ? -9.439 -22.366 11.913 1.00 59.88 214 GLY A O 1
ATOM 1616 N N . ARG A 1 215 ? -9.197 -21.861 9.743 1.00 62.97 215 ARG A N 1
ATOM 1617 C CA . ARG A 1 215 ? -10.601 -22.140 9.384 1.00 62.97 215 ARG A CA 1
ATOM 1618 C C . ARG A 1 215 ? -10.880 -23.645 9.279 1.00 62.97 215 ARG A C 1
ATOM 1620 O O . ARG A 1 215 ? -11.940 -24.099 9.716 1.00 62.97 215 ARG A O 1
ATOM 1627 N N . ARG A 1 216 ? -9.919 -24.425 8.767 1.00 58.78 216 ARG A N 1
ATOM 1628 C CA . ARG A 1 216 ? -10.007 -25.896 8.698 1.00 58.78 216 ARG A CA 1
ATOM 1629 C C . ARG A 1 216 ? -10.032 -26.538 10.087 1.00 58.78 216 ARG A C 1
ATOM 1631 O O . ARG A 1 216 ? -10.850 -27.424 10.319 1.00 58.78 216 ARG A O 1
ATOM 1638 N N . GLU A 1 217 ? -9.229 -26.052 11.029 1.00 58.50 217 GLU A N 1
ATOM 1639 C CA . GLU A 1 217 ? -9.191 -26.579 12.404 1.00 58.50 217 GLU A CA 1
ATOM 1640 C C . GLU A 1 217 ? -10.526 -26.390 13.151 1.00 58.50 217 GLU A C 1
ATOM 1642 O O . GLU A 1 217 ? -11.013 -27.317 13.802 1.00 58.50 217 GLU A O 1
ATOM 1647 N N . ARG A 1 218 ? -11.196 -25.240 12.977 1.00 56.12 218 ARG A N 1
ATOM 1648 C CA . ARG A 1 218 ? -12.531 -24.993 13.563 1.00 56.12 218 ARG A CA 1
ATOM 1649 C C . ARG A 1 218 ? -13.632 -25.856 12.935 1.00 56.12 218 ARG A C 1
ATOM 1651 O O . ARG A 1 218 ? -14.543 -26.284 13.637 1.00 56.12 218 ARG A O 1
ATOM 1658 N N . SER A 1 219 ? -13.537 -26.152 11.636 1.00 55.28 219 SER A N 1
ATOM 1659 C CA . SER A 1 219 ? -14.494 -27.028 10.941 1.00 55.28 219 SER A CA 1
ATOM 1660 C C . SER A 1 219 ? -14.390 -28.493 11.385 1.00 55.28 219 SER A C 1
ATOM 1662 O O . SER A 1 219 ? -15.404 -29.192 11.425 1.00 55.28 219 SER A O 1
ATOM 1664 N N . VAL A 1 220 ? -13.184 -28.958 11.727 1.00 56.62 220 VAL A N 1
ATOM 1665 C CA . VAL A 1 220 ? -12.937 -30.332 12.200 1.00 56.62 220 VAL A CA 1
ATOM 1666 C C . VAL A 1 220 ? -13.333 -30.499 13.675 1.00 56.62 220 VAL A C 1
ATOM 1668 O O . VAL A 1 220 ? -13.859 -31.547 14.049 1.00 56.62 220 VAL A O 1
ATOM 1671 N N . GLY A 1 221 ? -13.171 -29.461 14.505 1.00 51.16 221 GLY A N 1
ATOM 1672 C CA . GLY A 1 221 ? -13.610 -29.473 15.908 1.00 51.16 221 GLY A CA 1
ATOM 1673 C C . GLY A 1 221 ? -15.133 -29.552 16.094 1.00 51.16 221 GLY A C 1
ATOM 1674 O O . GLY A 1 221 ? -15.603 -30.181 17.039 1.00 51.16 221 GLY A O 1
ATOM 1675 N N . ASN A 1 222 ? -15.916 -28.989 15.167 1.00 53.88 222 ASN A N 1
ATOM 1676 C CA . ASN A 1 222 ? -17.382 -28.949 15.266 1.00 53.88 222 ASN A CA 1
ATOM 1677 C C . ASN A 1 222 ? -18.079 -30.285 14.918 1.00 53.88 222 ASN A C 1
ATOM 1679 O O . ASN A 1 222 ? -19.267 -30.439 15.173 1.00 53.88 222 ASN A O 1
ATOM 1683 N N . HIS A 1 223 ? -17.359 -31.263 14.350 1.00 55.59 223 HIS A N 1
ATOM 1684 C CA . HIS A 1 223 ? -17.915 -32.573 13.961 1.00 55.59 223 HIS A CA 1
ATOM 1685 C C . HIS A 1 223 ? -17.756 -33.674 15.029 1.00 55.59 223 HIS A C 1
ATOM 1687 O O . HIS A 1 223 ? -18.169 -34.808 14.798 1.00 55.59 223 HIS A O 1
ATOM 1693 N N . ARG A 1 224 ? -17.179 -33.377 16.206 1.00 52.94 224 ARG A N 1
ATOM 1694 C CA . ARG A 1 224 ? -16.949 -34.374 17.276 1.00 52.94 224 ARG A CA 1
ATOM 1695 C C . ARG A 1 224 ? -17.987 -34.387 18.405 1.00 52.94 224 ARG A C 1
ATOM 1697 O O . ARG A 1 224 ? -17.753 -35.050 19.409 1.00 52.94 224 ARG A O 1
ATOM 1704 N N . LEU A 1 225 ? -19.135 -33.724 18.257 1.00 61.03 225 LEU A N 1
ATOM 1705 C CA . LEU A 1 225 ? -20.225 -33.833 19.235 1.00 61.03 225 LEU A CA 1
ATOM 1706 C C . LEU A 1 225 ? -21.563 -34.214 18.586 1.00 61.03 225 LEU A C 1
ATOM 1708 O O . LEU A 1 225 ? -22.358 -33.337 18.253 1.00 61.03 225 LEU A O 1
ATOM 1712 N N . PRO A 1 226 ? -21.870 -35.518 18.481 1.00 44.84 226 PRO A N 1
ATOM 1713 C CA . PRO A 1 226 ? -23.237 -35.996 18.367 1.00 44.84 226 PRO A CA 1
ATOM 1714 C C . PRO A 1 226 ? -23.728 -36.562 19.714 1.00 44.84 226 PRO A C 1
ATOM 1716 O O . PRO A 1 226 ? -23.249 -37.596 20.170 1.00 44.84 226 PRO A O 1
ATOM 1719 N N . GLY A 1 227 ? -24.748 -35.921 20.301 1.00 50.03 227 GLY A N 1
ATOM 1720 C CA . GLY A 1 227 ? -25.817 -36.655 20.990 1.00 50.03 227 GLY A CA 1
ATOM 1721 C C . GLY A 1 227 ? -25.943 -36.565 22.516 1.00 50.03 227 GLY A C 1
ATOM 1722 O O . GLY A 1 227 ? -26.019 -37.600 23.167 1.00 50.03 227 GLY A O 1
ATOM 1723 N N . THR A 1 228 ? -26.150 -35.381 23.103 1.00 51.22 228 THR A N 1
ATOM 1724 C CA . THR A 1 228 ? -26.941 -35.283 24.351 1.00 51.22 228 THR A CA 1
ATOM 1725 C C . THR A 1 228 ? -28.429 -35.220 24.007 1.00 51.22 228 THR A C 1
ATOM 1727 O O . THR A 1 228 ? -29.098 -34.193 24.106 1.00 51.22 228 THR A O 1
ATOM 1730 N N . GLY A 1 229 ? -28.958 -36.361 23.559 1.00 47.28 229 GLY A N 1
ATOM 1731 C CA . GLY A 1 229 ? -30.389 -36.578 23.382 1.00 47.28 229 GLY A CA 1
ATOM 1732 C C . GLY A 1 229 ? -31.085 -36.689 24.735 1.00 47.28 229 GLY A C 1
ATOM 1733 O O . GLY A 1 229 ? -31.311 -37.786 25.238 1.00 47.28 229 GLY A O 1
ATOM 1734 N N . SER A 1 230 ? -31.443 -35.547 25.320 1.00 49.75 230 SER A N 1
ATOM 1735 C CA . SER A 1 230 ? -32.423 -35.471 26.403 1.00 49.75 230 SER A CA 1
ATOM 1736 C C . SER A 1 230 ? -33.781 -35.959 25.888 1.00 49.75 230 SER A C 1
ATOM 1738 O O . SER A 1 230 ? -34.535 -35.214 25.264 1.00 49.75 230 SER A O 1
ATOM 1740 N N . ARG A 1 231 ? -34.113 -37.225 26.151 1.00 51.06 231 ARG A N 1
ATOM 1741 C CA . ARG A 1 231 ? -35.505 -37.688 26.205 1.00 51.06 231 ARG A CA 1
ATOM 1742 C C . ARG A 1 231 ? -35.937 -37.758 27.667 1.00 51.06 231 ARG A C 1
ATOM 1744 O O . ARG A 1 231 ? -36.025 -38.829 28.253 1.00 51.06 231 ARG A O 1
ATOM 1751 N N . ARG A 1 232 ? -36.261 -36.598 28.242 1.00 50.97 232 ARG A N 1
ATOM 1752 C CA . ARG A 1 232 ? -37.283 -36.514 29.293 1.00 50.97 232 ARG A CA 1
ATOM 1753 C C . ARG A 1 232 ? -38.642 -36.407 28.604 1.00 50.97 232 ARG A C 1
ATOM 1755 O O . ARG A 1 232 ? -39.026 -35.329 28.164 1.00 50.97 232 ARG A O 1
ATOM 1762 N N . ARG A 1 233 ? -39.371 -37.520 28.512 1.00 52.94 233 ARG A N 1
ATOM 1763 C CA . ARG A 1 233 ? -40.838 -37.479 28.494 1.00 52.94 233 ARG A CA 1
ATOM 1764 C C . ARG A 1 233 ? -41.308 -37.838 29.896 1.00 52.94 233 ARG A C 1
ATOM 1766 O O . ARG A 1 233 ? -41.213 -38.981 30.323 1.00 52.94 233 ARG A O 1
ATOM 1773 N N . MET A 1 234 ? -41.709 -36.792 30.605 1.00 50.97 234 MET A N 1
ATOM 1774 C CA . MET A 1 234 ? -42.561 -36.839 31.784 1.00 50.97 234 MET A CA 1
ATOM 1775 C C . MET A 1 234 ? -43.953 -37.299 31.329 1.00 50.97 234 MET A C 1
ATOM 1777 O O . MET A 1 234 ? -44.344 -37.015 30.195 1.00 50.97 234 MET A O 1
ATOM 1781 N N . GLY A 1 235 ? -44.637 -38.060 32.179 1.00 50.62 235 GLY A N 1
ATOM 1782 C CA . GLY A 1 235 ? -45.916 -38.685 31.866 1.00 50.62 235 GLY A CA 1
ATOM 1783 C C . GLY A 1 235 ? -47.042 -37.703 31.556 1.00 50.62 235 GLY A C 1
ATOM 1784 O O . GLY A 1 235 ? -47.069 -36.590 32.077 1.00 50.62 235 GLY A O 1
ATOM 1785 N N . GLN A 1 236 ? -47.951 -38.167 30.706 1.00 43.75 236 GLN A N 1
ATOM 1786 C CA . GLN A 1 236 ? -49.393 -38.292 30.919 1.00 43.75 236 GLN A CA 1
ATOM 1787 C C . GLN A 1 236 ? -49.924 -39.260 2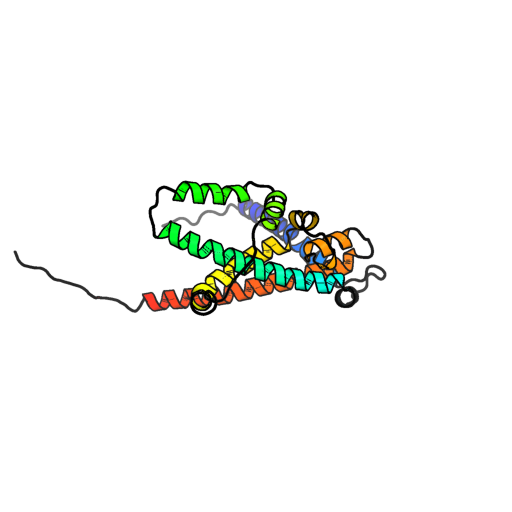9.858 1.00 43.75 236 GLN A C 1
ATOM 1789 O O . GLN A 1 236 ? -49.354 -39.259 28.740 1.00 43.75 236 GLN A O 1
#

Nearest PDB structures (foldseek):
  7cad-assembly1_B  TM=7.235E-01  e=2.968E-04  Mycolicibacterium smegmatis MC2 155
  2r6g-assembly1_G  TM=5.984E-01  e=9.148E-05  Escherichia coli K-12
  4jbw-assembly2_I  TM=7.260E-01  e=4.184E-04  Escherichia coli K-12
  3puv-assembly1_G  TM=6.010E-01  e=1.060E-04  Escherichia coli K-12
  8ja7-assembly1_B  TM=6.628E-01  e=2.691E-04  Mycobacterium tuberculosis H37Rv

Radius of gyration: 25.35 Å; Cα contacts (8 Å, |Δi|>4): 146; chains: 1; bounding box: 72×57×60 Å